Protein AF-A0A7S3AL34-F1 (afdb_monomer_lite)

Radius of gyration: 33.08 Å; chains: 1; bounding box: 69×90×83 Å

Structure (mmCIF, N/CA/C/O backbone):
data_AF-A0A7S3AL34-F1
#
_entry.id   AF-A0A7S3AL34-F1
#
loop_
_atom_site.group_PDB
_atom_site.id
_atom_site.type_symbol
_atom_site.label_atom_id
_atom_site.label_alt_id
_atom_site.label_comp_id
_atom_site.label_asym_id
_atom_site.label_entity_id
_atom_site.label_seq_id
_atom_site.pdbx_PDB_ins_code
_atom_site.Cartn_x
_atom_site.Cartn_y
_atom_site.Cartn_z
_atom_site.occupancy
_atom_site.B_iso_or_equiv
_atom_site.auth_seq_id
_atom_site.auth_comp_id
_atom_site.auth_asym_id
_atom_site.auth_atom_id
_atom_site.pdbx_PDB_model_num
ATOM 1 N N . PRO A 1 1 ? -39.882 -1.748 19.208 1.00 44.66 1 PRO A N 1
ATOM 2 C CA . PRO A 1 1 ? -39.432 -0.482 18.582 1.00 44.66 1 PRO A CA 1
ATOM 3 C C . PRO A 1 1 ? -38.207 0.096 19.316 1.00 44.66 1 PRO A C 1
ATOM 5 O O . PRO A 1 1 ? -38.328 1.011 20.118 1.00 44.66 1 PRO A O 1
ATOM 8 N N . ALA A 1 2 ? -37.035 -0.496 19.074 1.00 47.09 2 ALA A N 1
ATOM 9 C CA . ALA A 1 2 ? -35.743 -0.061 19.624 1.00 47.09 2 ALA A CA 1
ATOM 10 C C . ALA A 1 2 ? -34.668 -0.114 18.524 1.00 47.09 2 ALA A C 1
ATOM 12 O O . ALA A 1 2 ? -33.551 -0.580 18.717 1.00 47.09 2 ALA A O 1
ATOM 13 N N . SER A 1 3 ? -35.057 0.302 17.323 1.00 52.38 3 SER A N 1
ATOM 14 C CA . SER A 1 3 ? -34.202 0.311 16.145 1.00 52.38 3 SER A CA 1
ATOM 15 C C . SER A 1 3 ? -33.871 1.766 15.820 1.00 52.38 3 SER A C 1
ATOM 17 O O . SER A 1 3 ? -34.790 2.576 15.741 1.00 52.38 3 SER A O 1
ATOM 19 N N . LEU A 1 4 ? -32.583 2.050 15.576 1.00 44.81 4 LEU A N 1
ATOM 20 C CA . LEU A 1 4 ? -32.051 3.219 14.841 1.00 44.81 4 LEU A CA 1
ATOM 21 C C . LEU A 1 4 ? -31.447 4.414 15.613 1.00 44.81 4 LEU A C 1
ATOM 23 O O . LEU A 1 4 ? -31.398 5.512 15.070 1.00 44.81 4 LEU A O 1
ATOM 27 N N . THR A 1 5 ? -30.839 4.221 16.787 1.00 51.47 5 THR A N 1
ATOM 28 C CA . THR A 1 5 ? -29.877 5.211 17.350 1.00 51.47 5 THR A CA 1
ATOM 29 C C . THR A 1 5 ? -28.415 4.749 17.337 1.00 51.47 5 THR A C 1
ATOM 31 O O . THR A 1 5 ? -27.548 5.421 17.884 1.00 51.47 5 THR A O 1
ATOM 34 N N . LEU A 1 6 ? -28.099 3.639 16.658 1.00 52.06 6 LEU A N 1
ATOM 35 C CA . LEU A 1 6 ? -26.724 3.124 16.552 1.00 52.06 6 LEU A CA 1
ATOM 36 C C . LEU A 1 6 ? -25.874 3.849 15.481 1.00 52.06 6 LEU A C 1
ATOM 38 O O . LEU A 1 6 ? -24.655 3.714 15.456 1.00 52.06 6 LEU A O 1
ATOM 42 N N . GLY A 1 7 ? -26.498 4.630 14.590 1.00 53.09 7 GLY A N 1
ATOM 43 C CA . GLY A 1 7 ? -25.839 5.170 13.392 1.00 53.09 7 GLY A CA 1
ATOM 44 C C . GLY A 1 7 ? -24.931 6.388 13.607 1.00 53.09 7 GLY A C 1
ATOM 45 O O . GLY A 1 7 ? -23.981 6.572 12.852 1.00 53.09 7 GLY A O 1
ATOM 46 N N . SER A 1 8 ? -25.176 7.223 14.622 1.00 56.53 8 SER A N 1
ATOM 47 C CA . SER A 1 8 ? -24.416 8.472 14.816 1.00 56.53 8 SER A CA 1
ATOM 48 C C . SER A 1 8 ? -23.127 8.296 15.626 1.00 56.53 8 SER A C 1
ATOM 50 O O . SER A 1 8 ? -22.187 9.069 15.442 1.00 56.53 8 SER A O 1
ATOM 52 N N . HIS A 1 9 ? -23.046 7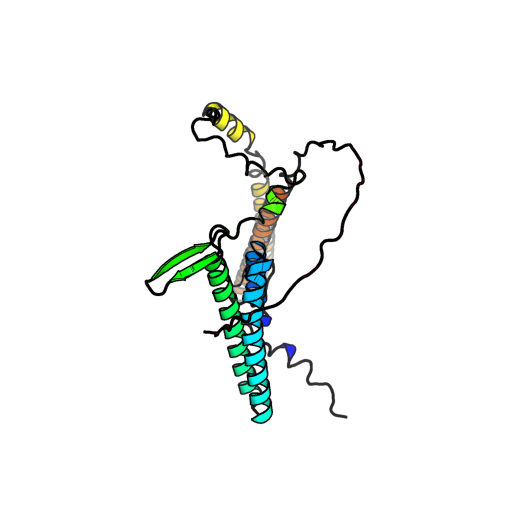.275 16.484 1.00 54.66 9 HIS A N 1
ATOM 53 C CA . HIS A 1 9 ? -21.857 7.011 17.301 1.00 54.66 9 HIS A CA 1
ATOM 54 C C . HIS A 1 9 ? -20.767 6.257 16.523 1.00 54.66 9 HIS A C 1
ATOM 56 O O . HIS A 1 9 ? -19.601 6.638 16.589 1.00 54.66 9 HIS A O 1
ATOM 62 N N . LEU A 1 10 ? -21.147 5.303 15.664 1.00 54.53 10 LEU A N 1
ATOM 63 C CA . LEU A 1 10 ? -20.199 4.519 14.858 1.00 54.53 10 LEU A CA 1
ATOM 64 C C . LEU A 1 10 ? -19.382 5.362 13.862 1.00 54.53 10 LEU A C 1
ATOM 66 O O . LEU A 1 10 ? -18.285 4.971 13.472 1.00 54.53 10 LEU A O 1
ATOM 70 N N . SER A 1 11 ? -19.869 6.544 13.466 1.00 57.59 11 SER A N 1
ATOM 71 C CA . SER A 1 11 ? -19.126 7.430 12.560 1.00 57.59 11 SER A CA 1
ATOM 72 C C . SER A 1 11 ? -17.834 7.986 13.175 1.00 57.59 11 SER A C 1
ATOM 74 O O . SER A 1 11 ? -16.933 8.351 12.410 1.00 57.59 11 SER A O 1
ATOM 76 N N . ARG A 1 12 ? -17.749 8.104 14.510 1.00 63.06 12 ARG A N 1
ATOM 77 C CA . ARG A 1 12 ? -16.562 8.626 15.212 1.00 63.06 12 ARG A CA 1
ATOM 78 C C . ARG A 1 12 ? -15.556 7.537 15.587 1.00 63.06 12 ARG A C 1
ATOM 80 O O . ARG A 1 12 ? -14.390 7.859 15.769 1.00 63.06 12 ARG A O 1
ATOM 87 N N . ASP A 1 13 ? -15.975 6.275 15.597 1.00 79.00 13 ASP A N 1
ATOM 88 C CA . ASP A 1 13 ? -15.164 5.139 16.053 1.00 79.00 13 ASP A CA 1
ATOM 89 C C . ASP A 1 13 ? -14.546 4.334 14.899 1.00 79.00 13 ASP A C 1
ATOM 91 O O . ASP A 1 13 ? -14.364 3.122 14.990 1.00 79.00 13 ASP A O 1
ATOM 95 N N . ARG A 1 14 ? -14.218 4.998 13.786 1.00 85.88 14 ARG A N 1
ATOM 96 C CA . ARG A 1 14 ? -13.485 4.361 12.682 1.00 85.88 14 ARG A CA 1
ATOM 97 C C . ARG A 1 14 ? -11.976 4.407 12.938 1.00 85.88 14 ARG A C 1
ATOM 99 O O . ARG A 1 14 ? -11.504 5.375 13.541 1.00 85.88 14 ARG A O 1
ATOM 106 N N . PRO A 1 15 ? -11.209 3.427 12.432 1.00 91.75 15 PRO A N 1
ATOM 107 C CA . PRO A 1 15 ? -9.760 3.503 12.462 1.00 91.75 15 PRO A CA 1
ATOM 108 C C . PRO A 1 15 ? -9.223 4.781 11.827 1.00 91.75 15 PRO A C 1
ATOM 110 O O . PRO A 1 15 ? -9.669 5.187 10.750 1.00 91.75 15 PRO A O 1
ATOM 113 N N . ALA A 1 16 ? -8.250 5.411 12.493 1.00 90.62 16 ALA A N 1
ATOM 114 C CA . ALA A 1 16 ? -7.723 6.715 12.093 1.00 90.62 16 ALA A CA 1
ATOM 115 C C . ALA A 1 16 ? -7.226 6.710 10.637 1.00 90.62 16 ALA A C 1
ATOM 117 O O . ALA A 1 16 ? -7.552 7.617 9.872 1.00 90.62 16 ALA A O 1
ATOM 118 N N . SER A 1 17 ? -6.547 5.638 10.222 1.00 94.19 17 SER A N 1
ATOM 119 C CA . SER A 1 17 ? -6.020 5.447 8.864 1.00 94.19 17 SER A CA 1
ATOM 120 C C . SER A 1 17 ? -7.081 5.537 7.757 1.00 94.19 17 SER A C 1
ATOM 122 O O . SER A 1 17 ? -6.768 5.957 6.643 1.00 94.19 17 SER A O 1
ATOM 124 N N . LEU A 1 18 ? -8.343 5.206 8.063 1.00 93.62 18 LEU A N 1
ATOM 125 C CA . LEU A 1 18 ? -9.487 5.287 7.144 1.00 93.62 18 LEU A CA 1
ATOM 126 C C . LEU A 1 18 ? -10.157 6.667 7.120 1.00 93.62 18 LEU A C 1
ATOM 128 O O . LEU A 1 18 ? -11.025 6.921 6.285 1.00 93.62 18 LEU A O 1
ATOM 132 N N . THR A 1 19 ? -9.806 7.542 8.061 1.00 92.69 19 THR A N 1
ATOM 133 C CA . THR A 1 19 ? -10.387 8.888 8.198 1.00 92.69 19 THR A CA 1
ATOM 134 C C . THR A 1 19 ? -9.458 9.996 7.705 1.00 92.69 19 THR A C 1
ATOM 136 O O . THR A 1 19 ? -9.927 11.091 7.397 1.00 92.69 19 THR A O 1
ATOM 139 N N . LEU A 1 20 ? -8.159 9.707 7.603 1.00 91.19 20 LEU A N 1
ATOM 140 C CA . LEU A 1 20 ? -7.135 10.598 7.058 1.00 91.19 20 LEU A CA 1
ATOM 141 C C . LEU A 1 20 ? -7.099 10.532 5.523 1.00 91.19 20 LEU A C 1
ATOM 143 O O . LEU A 1 20 ? -7.435 9.500 4.937 1.00 91.19 20 LEU A O 1
ATOM 147 N N . GLY A 1 21 ? -6.630 11.592 4.857 1.00 87.62 21 GLY A N 1
ATOM 148 C CA . GLY A 1 21 ? -6.553 11.624 3.389 1.00 87.62 21 GLY A CA 1
ATOM 149 C C . GLY A 1 21 ? -6.898 12.966 2.754 1.00 87.62 21 GLY A C 1
ATOM 150 O O . GLY A 1 21 ? -7.807 13.059 1.926 1.00 87.62 21 GLY A O 1
ATOM 151 N N . ARG A 1 22 ? -6.171 14.030 3.103 1.00 90.94 22 ARG A N 1
ATOM 152 C CA . ARG A 1 22 ? -6.330 15.322 2.416 1.00 90.94 22 ARG A CA 1
ATOM 153 C C . ARG A 1 22 ? -5.708 15.258 1.024 1.00 90.94 22 ARG A C 1
ATOM 155 O O . ARG A 1 22 ? -4.555 14.885 0.876 1.00 90.94 22 ARG A O 1
ATOM 162 N N . GLN A 1 23 ? -6.428 15.708 -0.003 1.00 91.19 23 GLN A N 1
ATOM 163 C CA . GLN A 1 23 ? -5.922 15.704 -1.387 1.00 91.19 23 GLN A CA 1
ATOM 164 C C . GLN A 1 23 ? -4.706 16.623 -1.606 1.00 91.19 23 GLN A C 1
ATOM 166 O O . GLN A 1 23 ? -3.968 16.453 -2.572 1.00 91.19 23 GLN A O 1
ATOM 171 N N . SER A 1 24 ? -4.495 17.599 -0.723 1.00 94.25 24 SER A N 1
ATOM 172 C CA . SER A 1 24 ? -3.438 18.605 -0.842 1.00 94.25 24 SER A CA 1
ATOM 173 C C . SER A 1 24 ? -2.073 18.166 -0.305 1.00 94.25 24 SER A C 1
ATOM 175 O O . SER A 1 24 ? -1.098 18.882 -0.520 1.00 94.25 24 SER A O 1
ATOM 177 N N . ALA A 1 25 ? -1.993 17.057 0.434 1.00 94.88 25 ALA A N 1
ATOM 178 C CA . ALA A 1 25 ? -0.759 16.597 1.064 1.00 94.88 25 ALA A CA 1
ATOM 179 C C . ALA A 1 25 ? -0.759 15.074 1.202 1.00 94.88 25 ALA A C 1
ATOM 181 O O . ALA A 1 25 ? -1.779 14.491 1.552 1.00 94.88 25 ALA A O 1
ATOM 182 N N . ILE A 1 26 ? 0.389 14.443 0.955 1.00 95.62 26 ILE A N 1
ATOM 183 C CA . ILE A 1 26 ? 0.556 13.007 1.188 1.00 95.62 26 ILE A CA 1
ATOM 184 C C . ILE A 1 26 ? 0.731 12.789 2.691 1.00 95.62 26 ILE A C 1
ATOM 186 O O . ILE A 1 26 ? 1.733 13.201 3.269 1.00 95.62 26 ILE A O 1
ATOM 190 N N . GLU A 1 27 ? -0.244 12.127 3.302 1.00 96.62 27 GLU A N 1
ATOM 191 C CA . GLU A 1 27 ? -0.231 11.719 4.710 1.00 96.62 27 GLU A CA 1
ATOM 192 C C . GLU A 1 27 ? 0.137 10.230 4.762 1.00 96.62 27 GLU A C 1
ATOM 194 O O . GLU A 1 27 ? -0.587 9.399 4.209 1.00 96.62 27 GLU A O 1
ATOM 199 N N . ARG A 1 28 ? 1.275 9.873 5.375 1.00 96.94 28 ARG A N 1
ATOM 200 C CA . ARG A 1 28 ? 1.766 8.477 5.396 1.00 96.94 28 ARG A CA 1
ATOM 201 C C . ARG A 1 28 ? 0.888 7.571 6.259 1.00 96.94 28 ARG A C 1
ATOM 203 O O . ARG A 1 28 ? 0.828 6.368 6.033 1.00 96.94 28 ARG A O 1
ATOM 210 N N . GLU A 1 29 ? 0.156 8.165 7.188 1.00 97.25 29 GLU A N 1
ATOM 211 C CA . GLU A 1 29 ? -0.795 7.526 8.089 1.00 97.25 29 GLU A CA 1
ATOM 212 C C . GLU A 1 29 ? -2.161 7.279 7.422 1.00 97.25 29 GLU A C 1
ATOM 214 O O . GLU A 1 29 ? -3.035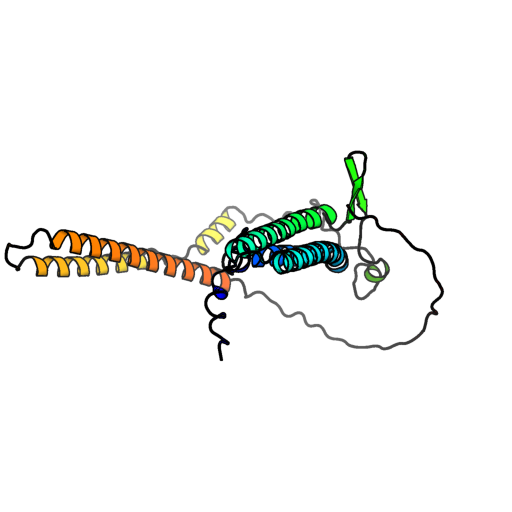 6.645 8.010 1.00 97.25 29 GLU A O 1
ATOM 219 N N . SER A 1 30 ? -2.372 7.777 6.198 1.00 97.25 30 SER A N 1
ATOM 220 C CA . SER A 1 30 ? -3.629 7.637 5.463 1.00 97.25 30 SER A CA 1
ATOM 221 C C . SER A 1 30 ? -3.618 6.403 4.566 1.00 97.25 30 SER A C 1
ATOM 223 O O . SER A 1 30 ? -2.813 6.293 3.636 1.00 97.25 30 SER A O 1
ATOM 225 N N . LEU A 1 31 ? -4.590 5.509 4.772 1.00 97.56 31 LEU A N 1
ATOM 226 C CA . LEU A 1 31 ? -4.792 4.359 3.891 1.00 97.56 31 LEU A CA 1
ATOM 227 C C . LEU A 1 31 ? -5.173 4.795 2.477 1.00 97.56 31 LEU A C 1
ATOM 229 O O . LEU A 1 31 ? -4.716 4.193 1.508 1.00 97.56 31 LEU A O 1
ATOM 233 N N . TYR A 1 32 ? -5.937 5.883 2.349 1.00 97.12 32 TYR A N 1
ATOM 234 C CA . TYR A 1 32 ? -6.249 6.473 1.050 1.00 97.12 32 TYR A CA 1
ATOM 235 C C . TYR A 1 32 ? -4.971 6.771 0.252 1.00 97.12 32 TYR A C 1
ATOM 237 O O . TYR A 1 32 ? -4.866 6.381 -0.912 1.00 97.12 32 TYR A O 1
ATOM 245 N N . TRP A 1 33 ? -3.970 7.403 0.872 1.00 98.00 33 TRP A N 1
ATOM 246 C CA . TRP A 1 33 ? -2.712 7.702 0.188 1.00 98.00 33 TRP A CA 1
ATOM 247 C C . TRP A 1 33 ? -1.837 6.472 -0.039 1.00 98.00 33 TRP A C 1
ATOM 249 O O . TRP A 1 33 ? -1.257 6.373 -1.118 1.00 98.00 33 TRP A O 1
ATOM 259 N N . GLY A 1 34 ? -1.786 5.525 0.902 1.00 98.00 34 GLY A N 1
ATOM 260 C CA . GLY A 1 34 ? -1.069 4.258 0.713 1.00 98.00 34 GLY A CA 1
ATOM 261 C C . GLY A 1 34 ? -1.565 3.489 -0.518 1.00 98.00 34 GLY A C 1
ATOM 262 O O . GLY A 1 34 ? -0.778 3.142 -1.399 1.00 98.00 34 GLY A O 1
ATOM 263 N N . VAL A 1 35 ? -2.886 3.327 -0.649 1.00 98.12 35 VAL A N 1
ATOM 264 C CA . VAL A 1 35 ? -3.516 2.667 -1.807 1.00 98.12 35 VAL A CA 1
ATOM 265 C C . VAL A 1 35 ? -3.236 3.431 -3.103 1.00 98.12 35 VAL A C 1
ATOM 267 O O . VAL A 1 35 ? -2.866 2.834 -4.114 1.00 98.12 35 VAL A O 1
ATOM 270 N N . ARG A 1 36 ? -3.378 4.763 -3.095 1.00 97.75 36 ARG A N 1
ATOM 271 C CA . ARG A 1 36 ? -3.115 5.607 -4.276 1.00 97.75 36 ARG A CA 1
ATOM 272 C C . ARG A 1 36 ? -1.655 5.557 -4.710 1.00 97.75 36 ARG A C 1
ATOM 274 O O . ARG A 1 36 ? -1.375 5.601 -5.906 1.00 97.75 36 ARG A O 1
ATOM 281 N N . TYR A 1 37 ? -0.733 5.461 -3.759 1.00 98.19 37 TYR A N 1
ATOM 282 C CA . TYR A 1 37 ? 0.686 5.339 -4.051 1.00 98.19 37 TYR A CA 1
ATOM 283 C C . TYR A 1 37 ? 0.987 4.009 -4.748 1.00 98.19 37 TYR A C 1
ATOM 285 O O . TYR A 1 37 ? 1.565 4.020 -5.833 1.00 98.19 37 TYR A O 1
ATOM 293 N N . VAL A 1 38 ? 0.487 2.889 -4.212 1.00 98.50 38 VAL A N 1
ATOM 294 C CA . VAL A 1 38 ? 0.587 1.574 -4.871 1.00 98.50 38 VAL A CA 1
ATOM 295 C C . VAL A 1 38 ? -0.068 1.589 -6.252 1.00 98.50 38 VAL A C 1
ATOM 297 O O . VAL A 1 38 ? 0.528 1.099 -7.204 1.00 98.50 38 VAL A O 1
ATOM 300 N N . GLN A 1 39 ? -1.246 2.203 -6.405 1.00 98.12 39 GLN A N 1
ATOM 301 C CA . GLN A 1 39 ? -1.911 2.330 -7.707 1.00 98.12 39 GLN A CA 1
ATOM 302 C C . GLN A 1 39 ? -1.025 3.039 -8.743 1.00 98.12 39 GLN A C 1
ATOM 304 O O . GLN A 1 39 ? -1.000 2.624 -9.902 1.00 98.12 39 GLN A O 1
ATOM 309 N N . ASN A 1 40 ? -0.332 4.108 -8.343 1.00 97.62 40 ASN A N 1
ATOM 310 C CA . ASN A 1 40 ? 0.559 4.857 -9.227 1.00 97.62 40 ASN A CA 1
ATOM 311 C C . ASN A 1 40 ? 1.802 4.042 -9.600 1.00 97.62 40 ASN A C 1
ATOM 313 O O . ASN A 1 40 ? 2.162 4.012 -10.772 1.00 97.62 40 ASN A O 1
ATOM 317 N N . VAL A 1 41 ? 2.411 3.339 -8.638 1.00 97.38 41 VAL A N 1
ATOM 318 C CA . VAL A 1 41 ? 3.520 2.403 -8.903 1.00 97.38 41 VAL A CA 1
ATOM 319 C C . VAL A 1 41 ? 3.071 1.310 -9.875 1.00 97.38 41 VAL A C 1
ATOM 321 O O . VAL A 1 41 ? 3.740 1.043 -10.870 1.00 97.38 41 VAL A O 1
ATOM 324 N N . ALA A 1 42 ? 1.876 0.756 -9.657 1.00 97.12 42 ALA A N 1
ATOM 325 C CA . ALA A 1 42 ? 1.298 -0.288 -10.491 1.00 97.12 42 ALA A CA 1
ATOM 326 C C . ALA A 1 42 ? 1.093 0.131 -11.954 1.00 97.12 42 ALA A C 1
ATOM 328 O O . ALA A 1 42 ? 1.011 -0.737 -12.815 1.00 97.12 42 ALA A O 1
ATOM 329 N N . GLN A 1 43 ? 1.025 1.430 -12.275 1.00 95.25 43 GLN A N 1
ATOM 330 C CA . GLN A 1 43 ? 0.899 1.874 -13.670 1.00 95.25 43 GLN A CA 1
ATOM 331 C C . GLN A 1 43 ? 2.122 1.515 -14.524 1.00 95.25 43 GLN A C 1
ATOM 333 O O . GLN A 1 43 ? 1.986 1.414 -15.739 1.00 95.25 43 GLN A O 1
ATOM 338 N N . ILE A 1 44 ? 3.291 1.291 -13.912 1.00 92.06 44 ILE A N 1
ATOM 339 C CA . ILE A 1 44 ? 4.533 0.975 -14.633 1.00 92.06 44 ILE A CA 1
ATOM 340 C C . ILE A 1 44 ? 4.408 -0.374 -15.357 1.00 92.06 44 ILE A C 1
ATOM 342 O O . ILE A 1 44 ? 4.722 -0.482 -16.541 1.00 92.06 44 ILE A O 1
ATOM 346 N N . ARG A 1 45 ? 3.905 -1.402 -14.663 1.00 92.50 45 ARG A N 1
ATOM 347 C CA . ARG A 1 45 ? 3.720 -2.766 -15.190 1.00 92.50 45 ARG A CA 1
ATOM 348 C C . ARG A 1 45 ? 2.411 -3.370 -14.674 1.00 92.50 45 ARG A C 1
ATOM 350 O O . ARG A 1 45 ? 2.405 -4.412 -14.024 1.00 92.50 45 ARG A O 1
ATOM 357 N N . TYR A 1 46 ? 1.278 -2.727 -14.970 1.00 94.19 46 TYR A N 1
ATOM 358 C CA . TYR A 1 46 ? -0.021 -3.083 -14.372 1.00 94.19 46 TYR A CA 1
ATOM 359 C C . TYR A 1 46 ? -0.379 -4.566 -14.499 1.00 94.19 46 TYR A C 1
ATOM 361 O O . TYR A 1 46 ? -0.811 -5.172 -13.523 1.00 94.19 46 TYR A O 1
ATOM 369 N N . ARG A 1 47 ? -0.167 -5.163 -15.680 1.00 93.56 47 ARG A N 1
ATOM 370 C CA . ARG A 1 47 ? -0.476 -6.579 -15.950 1.00 93.56 47 ARG A CA 1
ATOM 371 C C . ARG A 1 47 ? 0.191 -7.530 -14.955 1.00 93.56 47 ARG A C 1
ATOM 373 O O . ARG A 1 47 ? -0.427 -8.517 -14.553 1.00 93.56 47 ARG A O 1
ATOM 380 N N . ASP A 1 48 ? 1.433 -7.235 -14.597 1.00 94.69 48 ASP A N 1
ATOM 381 C CA . ASP A 1 48 ? 2.272 -8.118 -13.797 1.00 94.69 48 ASP A CA 1
ATOM 382 C C . ASP A 1 48 ? 2.120 -7.757 -12.308 1.00 94.69 48 ASP A C 1
ATOM 384 O O . ASP A 1 48 ? 1.790 -8.617 -11.492 1.00 94.69 48 ASP A O 1
ATOM 388 N N . MET A 1 49 ? 2.184 -6.463 -11.971 1.00 97.00 49 MET A N 1
ATOM 389 C CA . MET A 1 49 ? 2.058 -5.959 -10.597 1.00 97.00 49 MET A CA 1
ATOM 390 C C . MET A 1 49 ? 0.673 -6.196 -9.973 1.00 97.00 49 MET A C 1
ATOM 392 O O . MET A 1 49 ? 0.571 -6.400 -8.765 1.00 97.00 49 MET A O 1
ATOM 396 N N . ILE A 1 50 ? -0.413 -6.207 -10.761 1.00 97.81 50 ILE A N 1
ATOM 397 C CA . ILE A 1 50 ? -1.766 -6.426 -10.215 1.00 97.81 50 ILE A CA 1
ATOM 398 C C . ILE A 1 50 ? -1.935 -7.814 -9.588 1.00 97.81 50 ILE A C 1
ATOM 400 O O . ILE A 1 50 ? -2.790 -7.991 -8.722 1.00 97.81 50 ILE A O 1
ATOM 404 N N . ARG A 1 51 ? -1.133 -8.802 -10.008 1.00 97.50 51 ARG A N 1
ATOM 405 C CA . ARG A 1 51 ? -1.165 -10.156 -9.440 1.00 97.50 51 ARG A CA 1
ATOM 406 C C . ARG A 1 51 ? -0.652 -10.141 -8.004 1.00 97.50 51 ARG A C 1
ATOM 408 O O . ARG A 1 51 ? -1.356 -10.607 -7.116 1.00 97.50 51 ARG A O 1
ATOM 415 N N . ASP A 1 52 ? 0.501 -9.514 -7.778 1.00 97.81 52 ASP A N 1
ATOM 416 C CA . ASP A 1 52 ? 1.098 -9.361 -6.447 1.00 97.81 52 ASP A CA 1
ATOM 417 C C . ASP A 1 52 ? 0.180 -8.560 -5.511 1.00 97.81 52 ASP A C 1
ATOM 419 O O . ASP A 1 52 ? -0.044 -8.954 -4.365 1.00 97.81 52 ASP A O 1
ATOM 423 N N . ILE A 1 53 ? -0.416 -7.475 -6.025 1.00 98.31 53 ILE A N 1
ATOM 424 C CA . ILE A 1 53 ? -1.372 -6.652 -5.271 1.00 98.31 53 ILE A CA 1
ATOM 425 C C . ILE A 1 53 ? -2.573 -7.495 -4.832 1.00 98.31 53 ILE A C 1
ATOM 427 O O . ILE A 1 53 ? -2.921 -7.478 -3.657 1.00 98.31 53 ILE A O 1
ATOM 431 N N . ARG A 1 54 ? -3.185 -8.264 -5.745 1.00 98.38 54 ARG A N 1
ATOM 432 C CA . ARG A 1 54 ? -4.338 -9.122 -5.422 1.00 98.38 54 ARG A CA 1
ATOM 433 C C . ARG A 1 54 ? -4.002 -10.167 -4.368 1.00 98.38 54 ARG A C 1
ATOM 435 O O . ARG A 1 54 ? -4.777 -10.325 -3.434 1.00 98.38 54 ARG A O 1
ATOM 442 N N . THR A 1 55 ? -2.864 -10.846 -4.498 1.00 98.06 55 THR A N 1
ATOM 443 C CA . THR A 1 55 ? -2.430 -11.867 -3.534 1.00 98.06 55 THR A CA 1
ATOM 444 C C . THR A 1 55 ? -2.313 -11.288 -2.126 1.00 98.06 55 THR A C 1
ATOM 446 O O . THR A 1 55 ? -2.841 -11.850 -1.169 1.00 98.06 55 THR A O 1
ATOM 449 N N . ALA A 1 56 ? -1.667 -10.134 -1.988 1.00 97.81 56 ALA A N 1
ATOM 450 C CA . ALA A 1 56 ? -1.508 -9.492 -0.690 1.00 97.81 56 ALA A CA 1
ATOM 451 C C . ALA A 1 56 ? -2.817 -8.888 -0.154 1.00 97.81 56 ALA A C 1
ATOM 453 O O . ALA A 1 56 ? -3.093 -9.024 1.037 1.00 97.81 56 ALA A O 1
ATOM 454 N N . SER A 1 57 ? -3.646 -8.277 -1.012 1.00 97.75 57 SER A N 1
ATOM 455 C CA . SER A 1 57 ? -4.983 -7.809 -0.626 1.00 97.75 57 SER A CA 1
ATOM 456 C C . SER A 1 57 ? -5.849 -8.953 -0.103 1.00 97.75 57 SER A C 1
ATOM 458 O O . SER A 1 57 ? -6.449 -8.803 0.957 1.00 97.75 57 SER A O 1
ATOM 460 N N . GLN A 1 58 ? -5.836 -10.110 -0.773 1.00 98.38 58 GLN A N 1
ATOM 461 C CA . GLN A 1 58 ? -6.553 -11.302 -0.322 1.00 98.38 58 GLN A CA 1
ATOM 462 C C . GLN A 1 58 ? -6.096 -11.731 1.076 1.00 98.38 58 GLN A C 1
ATOM 464 O O . GLN A 1 58 ? -6.926 -11.945 1.952 1.00 98.38 58 GLN A O 1
ATOM 469 N N . GLY A 1 59 ? -4.782 -11.770 1.327 1.00 98.00 59 GLY A N 1
ATOM 470 C CA . GLY A 1 59 ? -4.254 -12.118 2.650 1.00 98.00 59 GLY A CA 1
ATOM 471 C C . GLY A 1 59 ? -4.735 -11.180 3.765 1.00 98.00 59 GLY A C 1
ATOM 472 O O . GLY A 1 59 ? -5.013 -11.622 4.881 1.00 98.00 59 GLY A O 1
ATOM 473 N N . TRP A 1 60 ? -4.880 -9.884 3.477 1.00 98.25 60 TRP A N 1
ATOM 474 C CA . TRP A 1 60 ? -5.445 -8.927 4.432 1.00 98.25 60 TRP A CA 1
ATOM 475 C C . TRP A 1 60 ? -6.950 -9.106 4.633 1.00 98.25 60 TRP A C 1
ATOM 477 O O . TRP A 1 60 ? -7.415 -9.037 5.770 1.00 98.25 60 TRP A O 1
ATOM 487 N N . GLU A 1 61 ? -7.702 -9.352 3.561 1.00 98.31 61 GLU A N 1
ATOM 488 C CA . GLU A 1 61 ? -9.147 -9.603 3.612 1.00 98.31 61 GLU A CA 1
ATOM 489 C C . GLU A 1 61 ? -9.478 -10.879 4.397 1.00 98.31 61 GLU A C 1
ATOM 491 O O . GLU A 1 61 ? -10.383 -10.876 5.239 1.00 98.31 61 GLU A O 1
ATOM 496 N N . ASP A 1 62 ? -8.699 -11.942 4.200 1.00 98.50 62 ASP A N 1
ATOM 497 C CA . ASP A 1 62 ? -8.825 -13.197 4.940 1.00 98.50 62 ASP A CA 1
ATOM 498 C C . ASP A 1 62 ? -8.535 -12.977 6.430 1.00 98.50 62 ASP A C 1
ATOM 500 O O . ASP A 1 62 ? -9.326 -13.367 7.295 1.00 98.50 62 ASP A O 1
ATOM 504 N N . ALA A 1 63 ? -7.441 -12.275 6.748 1.00 98.19 63 ALA A N 1
ATOM 505 C CA . ALA A 1 63 ? -7.091 -11.933 8.125 1.00 98.19 63 ALA A CA 1
ATOM 506 C C . ALA A 1 63 ? -8.171 -11.070 8.803 1.00 98.19 63 ALA A C 1
ATOM 508 O O . ALA A 1 63 ? -8.511 -11.301 9.968 1.00 98.19 63 ALA A O 1
ATOM 509 N N . GLY A 1 64 ? -8.742 -10.105 8.078 1.00 97.88 64 GLY A N 1
ATOM 510 C CA . GLY A 1 64 ? -9.852 -9.281 8.550 1.00 97.88 64 GLY A CA 1
ATOM 511 C C . GLY A 1 64 ? -11.117 -10.103 8.803 1.00 97.88 64 GLY A C 1
ATOM 512 O O . GLY A 1 64 ? -11.766 -9.941 9.837 1.00 97.88 64 GLY A O 1
ATOM 513 N N . SER A 1 65 ? -11.432 -11.044 7.912 1.00 98.31 65 SER A N 1
ATOM 514 C CA . SER A 1 65 ? -12.587 -11.941 8.044 1.00 98.31 65 SER A CA 1
ATOM 515 C C . SER A 1 65 ? -12.473 -12.837 9.281 1.00 98.31 65 SER A C 1
ATOM 517 O O . SER A 1 65 ? -13.412 -12.925 10.076 1.00 98.31 65 SER A O 1
ATOM 519 N N . VAL A 1 66 ? -11.297 -13.437 9.503 1.00 98.44 66 VAL A N 1
ATOM 520 C CA . VAL A 1 66 ? -11.002 -14.235 10.706 1.00 98.44 66 VAL A CA 1
ATOM 521 C C . VAL A 1 66 ? -11.105 -13.382 11.972 1.00 98.44 66 VAL A C 1
ATOM 523 O O . VAL A 1 66 ? -11.695 -13.813 12.967 1.00 98.44 66 VAL A O 1
ATOM 526 N N . LEU A 1 67 ? -10.566 -12.159 11.945 1.00 98.00 67 LEU A N 1
ATOM 527 C CA . LEU A 1 67 ? -10.644 -11.222 13.063 1.00 98.00 67 LEU A CA 1
ATOM 528 C C . LEU A 1 67 ? -12.098 -10.900 13.436 1.00 98.00 67 LEU A C 1
ATOM 530 O O . LEU A 1 67 ? -12.459 -10.986 14.611 1.00 98.00 67 LEU A O 1
ATOM 534 N N . VAL A 1 68 ? -12.933 -10.551 12.455 1.00 97.06 68 VAL A N 1
ATOM 535 C CA . VAL A 1 68 ? -14.344 -10.207 12.684 1.00 97.06 68 VAL A CA 1
ATOM 536 C C . VAL A 1 68 ? -15.110 -11.395 13.263 1.00 97.06 68 VAL A C 1
ATOM 538 O O . VAL A 1 68 ? -15.804 -11.229 14.267 1.00 97.06 68 VAL A O 1
ATOM 541 N N . ALA A 1 69 ? -14.942 -12.594 12.699 1.00 97.56 69 ALA A N 1
ATOM 542 C CA . ALA A 1 69 ? -15.588 -13.804 13.210 1.00 97.56 69 ALA A CA 1
ATOM 543 C C . ALA A 1 69 ? -15.201 -14.083 14.673 1.00 97.56 69 ALA A C 1
ATOM 545 O O . ALA A 1 69 ? -16.062 -14.360 15.512 1.00 97.56 69 ALA A O 1
ATOM 546 N N . ARG A 1 70 ? -13.913 -13.930 15.010 1.00 98.06 70 ARG A N 1
ATOM 547 C CA . ARG A 1 70 ? -13.418 -14.077 16.383 1.00 98.06 70 ARG A CA 1
ATOM 548 C C . ARG A 1 70 ? -14.083 -13.081 17.333 1.00 98.06 70 ARG A C 1
ATOM 550 O O . ARG A 1 70 ? -14.631 -13.506 18.347 1.00 98.06 70 ARG A O 1
ATOM 557 N N . LEU A 1 71 ? -14.070 -11.790 16.999 1.00 96.12 71 LEU A N 1
ATOM 558 C CA . LEU A 1 71 ? -14.652 -10.727 17.831 1.00 96.12 71 LEU A CA 1
ATOM 559 C C . LEU A 1 71 ? -16.158 -10.920 18.064 1.00 96.12 71 LEU A C 1
ATOM 561 O O . LEU A 1 71 ? -16.648 -10.688 19.169 1.00 96.12 71 LEU A O 1
ATOM 565 N N . GLN A 1 72 ? -16.884 -11.375 17.038 1.00 95.44 72 GLN A N 1
ATOM 566 C CA . GLN A 1 72 ? -18.305 -11.709 17.148 1.00 95.44 72 GLN A CA 1
ATOM 567 C C . GLN A 1 72 ? -18.532 -12.893 18.092 1.00 95.44 72 GLN A C 1
ATOM 569 O O . GLN A 1 72 ? -19.406 -12.832 18.954 1.00 95.44 72 GLN A O 1
ATOM 574 N N . SER A 1 73 ? -17.729 -13.953 17.965 1.00 97.00 73 SER A N 1
ATOM 575 C CA . SER A 1 73 ? -17.869 -15.158 18.791 1.00 97.00 73 SER A CA 1
ATOM 576 C C . SER A 1 73 ? -17.509 -14.946 20.265 1.00 97.00 73 SER A C 1
ATOM 578 O O . SER A 1 73 ? -18.082 -15.596 21.134 1.00 97.00 73 SER A O 1
ATOM 580 N N . SER A 1 74 ? -16.585 -14.028 20.564 1.00 96.69 74 SER A N 1
ATOM 581 C CA . SER A 1 74 ? -16.120 -13.779 21.930 1.00 96.69 74 SER A CA 1
ATOM 582 C C . SER A 1 74 ? -17.038 -12.857 22.734 1.00 96.69 74 SER A C 1
ATOM 584 O O . SER A 1 74 ? -16.809 -12.685 23.928 1.00 96.69 74 SER A O 1
ATOM 586 N N . GLY A 1 75 ? -18.025 -12.214 22.095 1.00 93.75 75 GLY A N 1
ATOM 587 C CA . GLY A 1 75 ? -18.835 -11.171 22.732 1.00 93.75 75 GLY A CA 1
ATOM 588 C C . GLY A 1 75 ? -17.985 -9.998 23.230 1.00 93.75 75 GLY A C 1
ATOM 589 O O . GLY A 1 75 ? -18.244 -9.473 24.311 1.00 93.75 75 GLY A O 1
ATOM 590 N N . ALA A 1 76 ? -16.933 -9.640 22.480 1.00 95.44 76 ALA A N 1
ATOM 591 C CA . ALA A 1 76 ? -15.993 -8.595 22.877 1.00 95.44 76 ALA A CA 1
ATOM 592 C C . ALA A 1 76 ? -16.706 -7.251 23.092 1.00 95.44 76 ALA A C 1
ATOM 594 O O . ALA A 1 76 ? -17.638 -6.901 22.362 1.00 95.44 76 ALA A O 1
ATOM 595 N N . ASP A 1 77 ? -16.245 -6.482 24.079 1.00 94.38 77 ASP A N 1
ATOM 596 C CA . ASP A 1 77 ? -16.758 -5.135 24.298 1.00 94.38 77 ASP A CA 1
ATOM 597 C C . ASP A 1 77 ? -16.337 -4.173 23.172 1.00 94.38 77 ASP A C 1
ATOM 599 O O . ASP A 1 77 ? -15.444 -4.443 22.362 1.00 94.38 77 ASP A O 1
ATOM 603 N N . VAL A 1 78 ? -17.005 -3.020 23.110 1.00 91.19 78 VAL A N 1
ATOM 604 C CA . VAL A 1 78 ? -16.802 -2.034 22.037 1.00 91.19 78 VAL A CA 1
ATOM 605 C C . VAL A 1 78 ? -15.352 -1.541 21.986 1.00 91.19 78 VAL A C 1
ATOM 607 O O . VAL A 1 78 ? -14.812 -1.350 20.898 1.00 91.19 78 VAL A O 1
ATOM 610 N N . ALA A 1 79 ? -14.707 -1.360 23.142 1.00 91.94 79 ALA A N 1
ATOM 611 C CA . ALA A 1 79 ? -13.329 -0.880 23.214 1.00 91.94 79 ALA A CA 1
ATOM 612 C C . ALA A 1 79 ? -12.342 -1.901 22.625 1.00 91.94 79 ALA A C 1
ATOM 614 O O . ALA A 1 79 ? -11.475 -1.532 21.832 1.00 91.94 79 ALA A O 1
ATOM 615 N N . THR A 1 80 ? -12.519 -3.182 22.950 1.00 94.31 80 THR A N 1
ATOM 616 C CA . THR A 1 80 ? -11.711 -4.290 22.430 1.00 94.31 80 THR A CA 1
ATOM 617 C C . THR A 1 80 ? -11.905 -4.451 20.926 1.00 94.31 80 THR A C 1
ATOM 619 O O . THR A 1 80 ? -10.927 -4.574 20.188 1.00 94.31 80 THR A O 1
ATOM 622 N N . VAL A 1 81 ? -13.156 -4.395 20.450 1.00 94.12 81 VAL A N 1
ATOM 623 C CA . VAL A 1 81 ? -13.467 -4.432 19.012 1.00 94.12 81 VAL A CA 1
ATOM 624 C C . VAL A 1 81 ? -12.767 -3.286 18.292 1.00 94.12 81 VAL A C 1
ATOM 626 O O . VAL A 1 81 ? -12.083 -3.516 17.297 1.00 94.12 81 VAL A O 1
ATOM 629 N N . LYS A 1 82 ? -12.891 -2.060 18.809 1.00 92.81 82 LYS A N 1
ATOM 630 C CA . LYS A 1 82 ? -12.260 -0.887 18.205 1.00 92.81 82 LYS A CA 1
ATOM 631 C C . LYS A 1 82 ? -10.743 -1.046 18.132 1.00 92.81 82 LYS A C 1
ATOM 633 O O . LYS A 1 82 ? -10.172 -0.853 17.064 1.00 92.81 82 LYS A O 1
ATOM 638 N N . HIS A 1 83 ? -10.101 -1.418 19.237 1.00 94.88 83 HIS A N 1
ATOM 639 C CA . HIS A 1 83 ? -8.650 -1.568 19.287 1.00 94.88 83 HIS A CA 1
ATOM 640 C C . HIS A 1 83 ? -8.145 -2.602 18.272 1.00 94.88 83 HIS A C 1
ATOM 642 O O . HIS A 1 83 ? -7.212 -2.324 17.522 1.00 94.88 83 HIS A O 1
ATOM 648 N N . ALA A 1 84 ? -8.814 -3.752 18.173 1.00 96.25 84 ALA A N 1
ATOM 649 C CA . ALA A 1 84 ? -8.426 -4.793 17.231 1.00 96.25 84 ALA A CA 1
ATOM 650 C C . ALA A 1 84 ? -8.625 -4.372 15.760 1.00 96.25 84 ALA A C 1
ATOM 652 O O . ALA A 1 84 ? -7.814 -4.713 14.898 1.00 96.25 84 ALA A O 1
ATOM 653 N N . LEU A 1 85 ? -9.682 -3.608 15.458 1.00 95.50 85 LEU A N 1
ATOM 654 C CA . LEU A 1 85 ? -9.890 -3.036 14.124 1.00 95.50 85 LEU A CA 1
ATOM 655 C C . LEU A 1 85 ? -8.858 -1.948 13.795 1.00 95.50 85 LEU A C 1
ATOM 657 O O . LEU A 1 85 ? -8.390 -1.880 12.657 1.00 95.50 85 LEU A O 1
ATOM 661 N N . ASP A 1 86 ? -8.481 -1.122 14.775 1.00 95.38 86 ASP A N 1
ATOM 662 C CA . ASP A 1 86 ? -7.426 -0.119 14.624 1.00 95.38 86 ASP A CA 1
ATOM 663 C C . ASP A 1 86 ? -6.086 -0.795 14.287 1.00 95.38 86 ASP A C 1
ATOM 665 O O . ASP A 1 86 ? -5.465 -0.431 13.285 1.00 95.38 86 ASP A O 1
ATOM 669 N N . GLU A 1 87 ? -5.678 -1.816 15.050 1.00 97.31 87 GLU A N 1
ATOM 670 C CA . GLU A 1 87 ? -4.454 -2.591 14.792 1.00 97.31 87 GLU A CA 1
ATOM 671 C C . GLU A 1 87 ? -4.464 -3.239 13.408 1.00 97.31 87 GLU A C 1
ATOM 673 O O . GLU A 1 87 ? -3.498 -3.111 12.653 1.00 97.31 87 GLU A O 1
ATOM 678 N N . HIS A 1 88 ? -5.569 -3.892 13.038 1.00 97.88 88 HIS A N 1
ATOM 679 C CA . HIS A 1 88 ? -5.686 -4.509 11.722 1.00 97.88 88 HIS A CA 1
ATOM 680 C C . HIS A 1 88 ? -5.562 -3.467 10.605 1.00 97.88 88 HIS A C 1
ATOM 682 O O . HIS A 1 88 ? -4.801 -3.663 9.659 1.00 97.88 88 HIS A O 1
ATOM 688 N N . SER A 1 89 ? -6.227 -2.316 10.735 1.00 97.62 89 SER A N 1
ATOM 689 C CA . SER A 1 89 ? -6.114 -1.235 9.750 1.00 97.62 89 SER A CA 1
ATOM 690 C C . SER A 1 89 ? -4.685 -0.689 9.630 1.00 97.62 89 SER A C 1
ATOM 692 O O . SER A 1 89 ? -4.241 -0.365 8.528 1.00 97.62 89 SER A O 1
ATOM 694 N N . ALA A 1 90 ? -3.951 -0.602 10.745 1.00 96.81 90 ALA A N 1
ATOM 695 C CA . ALA A 1 90 ? -2.568 -0.143 10.767 1.00 96.81 90 ALA A CA 1
ATOM 696 C C . ALA A 1 90 ? -1.644 -1.156 10.077 1.00 96.81 90 ALA A C 1
ATOM 698 O O . ALA A 1 90 ? -0.768 -0.763 9.306 1.00 96.81 90 ALA A O 1
ATOM 699 N N . ALA A 1 91 ? -1.884 -2.454 10.283 1.00 98.00 91 ALA A N 1
ATOM 700 C CA . ALA A 1 91 ? -1.173 -3.522 9.592 1.00 98.00 91 ALA A CA 1
ATOM 701 C C . ALA A 1 91 ? -1.427 -3.497 8.075 1.00 98.00 91 ALA A C 1
ATOM 703 O O . ALA A 1 91 ? -0.481 -3.619 7.297 1.00 98.00 91 ALA A O 1
ATOM 704 N N . VAL A 1 92 ? -2.674 -3.271 7.645 1.00 98.50 92 VAL A N 1
ATOM 705 C CA . VAL A 1 92 ? -3.023 -3.116 6.222 1.00 98.50 92 VAL A CA 1
ATOM 706 C C . VAL A 1 92 ? -2.320 -1.900 5.617 1.00 98.50 92 VAL A C 1
ATOM 708 O O . VAL A 1 92 ? -1.701 -2.007 4.559 1.00 98.50 92 VAL A O 1
ATOM 711 N N . LEU A 1 93 ? -2.344 -0.752 6.301 1.00 98.31 93 LEU A N 1
ATOM 712 C CA . LEU A 1 93 ? -1.636 0.453 5.865 1.00 98.31 93 LEU A CA 1
ATOM 713 C C . LEU A 1 93 ? -0.130 0.211 5.698 1.00 98.31 93 LEU A C 1
ATOM 715 O O . LEU A 1 93 ? 0.436 0.538 4.654 1.00 98.31 93 LEU A O 1
ATOM 719 N N . ALA A 1 94 ? 0.519 -0.369 6.710 1.00 98.19 94 ALA A N 1
ATOM 720 C CA . ALA A 1 94 ? 1.935 -0.720 6.642 1.00 98.19 94 ALA A CA 1
ATOM 721 C C . ALA A 1 94 ? 2.213 -1.707 5.496 1.00 98.19 94 ALA A C 1
ATOM 723 O O . ALA A 1 94 ? 3.216 -1.586 4.792 1.00 98.19 94 ALA A O 1
ATOM 724 N N . GLY A 1 95 ? 1.289 -2.643 5.270 1.00 98.38 95 GLY A N 1
ATOM 725 C CA . GLY A 1 95 ? 1.305 -3.581 4.157 1.00 98.38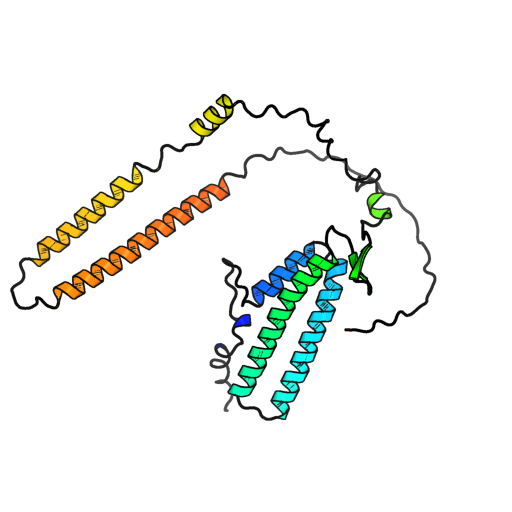 95 GLY A CA 1
ATOM 726 C C . GLY A 1 95 ? 1.326 -2.895 2.791 1.00 98.38 95 GLY A C 1
ATOM 727 O O . GLY A 1 95 ? 2.164 -3.250 1.966 1.00 98.38 95 GLY A O 1
ATOM 728 N N . TYR A 1 96 ? 0.480 -1.886 2.562 1.00 98.56 96 TYR A N 1
ATOM 729 C CA . TYR A 1 96 ? 0.481 -1.118 1.310 1.00 98.56 96 TYR A CA 1
ATOM 730 C C . TYR A 1 96 ? 1.800 -0.374 1.074 1.00 98.56 96 TYR A C 1
ATOM 732 O O . TYR A 1 96 ? 2.307 -0.374 -0.046 1.00 98.56 96 TYR A O 1
ATOM 740 N N . TRP A 1 97 ? 2.390 0.232 2.106 1.00 98.25 97 TRP A N 1
ATOM 741 C CA . TRP A 1 97 ? 3.681 0.912 1.950 1.00 98.25 97 TRP A CA 1
ATOM 742 C C . TRP A 1 97 ? 4.809 -0.062 1.623 1.00 98.25 97 TRP A C 1
ATOM 744 O O . TRP A 1 97 ? 5.520 0.142 0.643 1.00 98.25 97 TRP A O 1
ATOM 754 N N . ARG A 1 98 ? 4.905 -1.166 2.370 1.00 98.38 98 ARG A N 1
ATOM 755 C CA . ARG A 1 98 ? 5.884 -2.223 2.095 1.00 98.38 98 ARG A CA 1
ATOM 756 C C . ARG A 1 98 ? 5.705 -2.818 0.698 1.00 98.38 98 ARG A C 1
ATOM 758 O O . ARG A 1 98 ? 6.687 -3.101 0.024 1.00 98.38 98 ARG A O 1
ATOM 765 N N . MET A 1 99 ? 4.463 -2.991 0.253 1.00 98.19 99 MET A N 1
ATOM 766 C CA . MET A 1 99 ? 4.161 -3.465 -1.094 1.00 98.19 99 MET A CA 1
ATOM 767 C C . MET A 1 99 ? 4.650 -2.494 -2.162 1.00 98.19 99 MET A C 1
ATOM 769 O O . MET A 1 99 ? 5.197 -2.940 -3.162 1.00 98.19 99 MET A O 1
ATOM 773 N N . ALA A 1 100 ? 4.486 -1.184 -1.971 1.00 98.12 100 ALA A N 1
ATOM 774 C CA . ALA A 1 100 ? 5.016 -0.208 -2.917 1.00 98.12 100 ALA A CA 1
ATOM 775 C C . ALA A 1 100 ? 6.535 -0.365 -3.085 1.00 98.12 100 ALA A C 1
ATOM 777 O O . ALA A 1 100 ? 7.015 -0.432 -4.215 1.00 98.12 100 ALA A O 1
ATOM 778 N N . ASP A 1 101 ? 7.264 -0.500 -1.974 1.00 97.50 101 ASP A N 1
ATOM 779 C CA . ASP A 1 101 ? 8.714 -0.712 -1.987 1.00 97.50 101 ASP A CA 1
ATOM 780 C C . ASP A 1 101 ? 9.076 -2.027 -2.695 1.00 97.50 101 ASP A C 1
ATOM 782 O O . ASP A 1 101 ? 9.945 -2.054 -3.566 1.00 97.50 101 ASP A O 1
ATOM 786 N N . GLN A 1 102 ? 8.361 -3.114 -2.387 1.00 97.06 102 GLN A N 1
ATOM 787 C CA . GLN A 1 102 ? 8.556 -4.418 -3.025 1.00 97.06 102 GLN A CA 1
ATOM 788 C C . GLN A 1 102 ? 8.295 -4.378 -4.532 1.00 97.06 102 GLN A C 1
ATOM 790 O O . GLN A 1 102 ? 9.076 -4.943 -5.288 1.00 97.06 102 GLN A O 1
ATOM 795 N N . LEU A 1 103 ? 7.232 -3.706 -4.983 1.00 97.00 103 LEU A N 1
ATOM 796 C CA . LEU A 1 103 ? 6.914 -3.578 -6.407 1.00 97.00 103 LEU A CA 1
ATOM 797 C C . LEU A 1 103 ? 7.980 -2.764 -7.147 1.00 97.00 103 LEU A C 1
ATOM 799 O O . LEU A 1 103 ? 8.358 -3.133 -8.255 1.00 97.00 103 LEU A O 1
ATOM 803 N N . ILE A 1 104 ? 8.486 -1.685 -6.544 1.00 96.81 104 ILE A N 1
ATOM 804 C CA . ILE A 1 104 ? 9.565 -0.883 -7.136 1.00 96.81 104 ILE A CA 1
ATOM 805 C C . ILE A 1 104 ? 10.841 -1.718 -7.275 1.00 96.81 104 ILE A C 1
ATOM 807 O O . ILE A 1 104 ? 11.466 -1.686 -8.328 1.00 96.81 104 ILE A O 1
ATOM 811 N N . LEU A 1 105 ? 11.213 -2.479 -6.242 1.00 95.19 105 LEU A N 1
ATOM 812 C CA . LEU A 1 105 ? 12.413 -3.321 -6.269 1.00 95.19 105 LEU A CA 1
ATOM 813 C C . LEU A 1 105 ? 12.276 -4.493 -7.248 1.00 95.19 105 LEU A C 1
ATOM 815 O O . LEU A 1 105 ? 13.174 -4.737 -8.052 1.00 95.19 105 LEU A O 1
ATOM 819 N N . LYS A 1 106 ? 11.141 -5.198 -7.200 1.00 95.62 106 LYS A N 1
ATOM 820 C CA . LYS A 1 106 ? 10.857 -6.373 -8.034 1.00 95.62 106 LYS A CA 1
ATOM 821 C C . LYS A 1 106 ? 10.762 -6.028 -9.516 1.00 95.62 106 LYS A C 1
ATOM 823 O O . LYS A 1 106 ? 11.071 -6.874 -10.340 1.00 95.62 106 LYS A O 1
ATOM 828 N N . PHE A 1 107 ? 10.336 -4.816 -9.861 1.00 94.94 107 PHE A N 1
ATOM 829 C CA . PHE A 1 107 ? 10.173 -4.390 -11.252 1.00 94.94 107 PHE A CA 1
ATOM 830 C C . PHE A 1 107 ? 11.063 -3.197 -11.622 1.00 94.94 107 PHE A C 1
ATOM 832 O O . PHE A 1 107 ? 10.701 -2.372 -12.470 1.00 94.94 107 PHE A O 1
ATOM 839 N N . ALA A 1 108 ? 12.215 -3.082 -10.956 1.00 89.38 108 ALA A N 1
ATOM 840 C CA . ALA A 1 108 ? 13.206 -2.059 -11.250 1.00 89.38 108 ALA A CA 1
ATOM 841 C C . ALA A 1 108 ? 13.664 -2.151 -12.716 1.00 89.38 108 ALA A C 1
ATOM 843 O O . ALA A 1 108 ? 13.685 -3.228 -13.312 1.00 89.38 108 ALA A O 1
ATOM 844 N N . ASP A 1 109 ? 13.962 -0.998 -13.317 1.00 85.00 109 ASP A N 1
ATOM 845 C CA . ASP A 1 109 ? 14.454 -0.875 -14.699 1.00 85.00 109 ASP A CA 1
ATOM 846 C C . ASP A 1 109 ? 13.567 -1.542 -15.771 1.00 85.00 109 ASP A C 1
ATOM 848 O O . ASP A 1 109 ? 13.982 -1.779 -16.903 1.00 85.00 109 ASP A O 1
ATOM 852 N N . GLY A 1 110 ? 12.302 -1.814 -15.432 1.00 82.00 110 GLY A N 1
ATOM 853 C CA . GLY A 1 110 ? 11.348 -2.468 -16.319 1.00 82.00 110 GLY A CA 1
ATOM 854 C C . GLY A 1 110 ? 11.548 -3.979 -16.468 1.00 82.00 110 GLY A C 1
ATOM 855 O O . GLY A 1 110 ? 10.822 -4.571 -17.271 1.00 82.00 110 GLY A O 1
ATOM 856 N N . GLY A 1 111 ? 12.472 -4.589 -15.721 1.00 87.44 111 GLY A N 1
ATOM 857 C CA . GLY A 1 111 ? 12.674 -6.038 -15.652 1.00 87.44 111 GLY A CA 1
ATOM 858 C C . GLY A 1 111 ? 11.844 -6.713 -14.558 1.00 87.44 111 GLY A C 1
ATOM 859 O O . GLY A 1 111 ? 11.000 -6.082 -13.923 1.00 87.44 111 GLY A O 1
ATOM 860 N N . LEU A 1 112 ? 12.074 -8.009 -14.360 1.00 93.56 112 LEU A N 1
ATOM 861 C CA . LEU A 1 112 ? 11.662 -8.778 -13.192 1.00 93.56 112 LEU A CA 1
ATOM 862 C C . LEU A 1 112 ? 12.916 -9.166 -12.413 1.00 93.56 112 LEU A C 1
ATOM 864 O O . LEU A 1 112 ? 13.704 -10.005 -12.842 1.00 93.56 112 LEU A O 1
ATOM 868 N N . THR A 1 113 ? 13.067 -8.546 -11.257 1.00 94.44 113 THR A N 1
ATOM 869 C CA . THR A 1 113 ? 14.167 -8.733 -10.325 1.00 94.44 113 THR A CA 1
ATOM 870 C C . THR A 1 113 ? 13.813 -9.844 -9.342 1.00 94.44 113 THR A C 1
ATOM 872 O O . THR A 1 113 ? 12.864 -9.708 -8.563 1.00 94.44 113 THR A O 1
ATOM 875 N N . THR A 1 114 ? 14.587 -10.928 -9.342 1.00 93.81 114 THR A N 1
ATOM 876 C CA . THR A 1 114 ? 14.392 -12.072 -8.443 1.00 93.81 114 THR A CA 1
ATOM 877 C C . THR A 1 114 ? 15.636 -12.273 -7.575 1.00 93.81 114 THR A C 1
ATOM 879 O O . THR A 1 114 ? 16.714 -12.531 -8.109 1.00 93.81 114 THR A O 1
ATOM 882 N N . PRO A 1 115 ? 15.535 -12.160 -6.238 1.00 91.25 115 PRO A N 1
ATOM 883 C CA . PRO A 1 115 ? 16.660 -12.456 -5.360 1.00 91.25 115 PRO A CA 1
ATOM 884 C C . PRO A 1 115 ? 16.962 -13.959 -5.365 1.00 91.25 115 PRO A C 1
ATOM 886 O O . PRO A 1 115 ? 16.054 -14.785 -5.254 1.00 91.25 115 PRO A O 1
ATOM 889 N N . LEU A 1 116 ? 18.242 -14.309 -5.460 1.00 93.56 116 LEU A N 1
ATOM 890 C CA . LEU A 1 116 ? 18.733 -15.682 -5.429 1.00 93.56 116 LEU A CA 1
ATOM 891 C C . LEU A 1 116 ? 19.187 -16.079 -4.008 1.00 93.56 116 LEU A C 1
ATOM 893 O O . LEU A 1 116 ? 19.525 -15.209 -3.199 1.00 93.56 116 LEU A O 1
ATOM 897 N N . PRO A 1 117 ? 19.218 -17.386 -3.666 1.00 94.75 117 PRO A N 1
ATOM 898 C CA . PRO A 1 117 ? 19.598 -17.851 -2.325 1.00 94.75 117 PRO A CA 1
ATOM 899 C C . PRO A 1 117 ? 21.016 -17.466 -1.879 1.00 94.75 117 PRO A C 1
ATOM 901 O O . PRO A 1 117 ? 21.294 -17.436 -0.683 1.00 94.75 117 PRO A O 1
ATOM 904 N N . ASP A 1 118 ? 21.914 -17.186 -2.823 1.00 94.88 118 ASP A N 1
ATOM 905 C CA . ASP A 1 118 ? 23.290 -16.750 -2.568 1.00 94.88 118 ASP A CA 1
ATOM 906 C C . ASP A 1 118 ? 23.415 -15.232 -2.323 1.00 94.88 118 ASP A C 1
ATOM 908 O O . ASP A 1 118 ? 24.517 -14.725 -2.113 1.00 94.88 118 ASP A O 1
ATOM 912 N N . GLY A 1 119 ? 22.292 -14.505 -2.327 1.00 92.75 119 GLY A N 1
ATOM 913 C CA . GLY A 1 119 ? 22.236 -13.055 -2.151 1.00 92.75 119 GLY A CA 1
ATOM 914 C C . GLY A 1 119 ? 22.483 -12.255 -3.431 1.00 92.75 119 GLY A C 1
ATOM 915 O O . GLY A 1 119 ? 22.443 -11.025 -3.381 1.00 92.75 119 GLY A O 1
ATOM 916 N N . THR A 1 120 ? 22.721 -12.915 -4.568 1.00 93.69 120 THR A N 1
ATOM 917 C CA . THR A 1 120 ? 22.738 -12.253 -5.876 1.00 93.69 120 THR A CA 1
ATOM 918 C C . THR A 1 120 ? 21.315 -12.011 -6.382 1.00 93.69 120 THR A C 1
ATOM 920 O O . THR A 1 120 ? 20.325 -12.400 -5.757 1.00 93.69 120 THR A O 1
ATOM 923 N N . VAL A 1 121 ? 21.196 -11.291 -7.493 1.00 92.00 121 VAL A N 1
ATOM 924 C CA . VAL A 1 121 ? 19.914 -10.890 -8.066 1.00 92.00 121 VAL A CA 1
ATOM 925 C C . VAL A 1 121 ? 19.898 -11.291 -9.530 1.00 92.00 121 VAL A C 1
ATOM 927 O O . VAL A 1 121 ? 20.771 -10.874 -10.289 1.00 92.00 121 VAL A O 1
ATOM 930 N N . ASP A 1 122 ? 18.900 -12.079 -9.912 1.00 92.44 122 ASP A N 1
ATOM 931 C CA . ASP A 1 122 ? 18.594 -12.357 -11.309 1.00 92.44 122 ASP A CA 1
ATOM 932 C C . ASP A 1 122 ? 17.653 -11.278 -11.853 1.00 92.44 122 ASP A C 1
ATOM 934 O O . ASP A 1 122 ? 16.777 -10.786 -11.136 1.00 92.44 122 ASP A O 1
ATOM 938 N N . THR A 1 123 ? 17.854 -10.869 -13.102 1.00 90.81 123 THR A N 1
ATOM 939 C CA . THR A 1 123 ? 17.026 -9.851 -13.759 1.00 90.81 123 THR A CA 1
ATOM 940 C C . THR A 1 123 ? 16.586 -10.363 -15.116 1.00 90.81 123 THR A C 1
ATOM 942 O O . THR A 1 123 ? 17.379 -10.451 -16.051 1.00 90.81 123 THR A O 1
ATOM 945 N N . GLU A 1 124 ? 15.296 -10.654 -15.231 1.00 90.94 124 GLU A N 1
ATOM 946 C CA . GLU A 1 124 ? 14.673 -11.013 -16.497 1.00 90.94 124 GLU A CA 1
ATOM 947 C C . GLU A 1 124 ? 14.139 -9.750 -17.180 1.00 90.94 124 GLU A C 1
ATOM 949 O O . GLU A 1 124 ? 13.349 -8.991 -16.612 1.00 90.94 124 GLU A O 1
ATOM 954 N N . GLU A 1 125 ? 14.538 -9.511 -18.427 1.00 87.50 125 GLU A N 1
ATOM 955 C CA . GLU A 1 125 ? 13.969 -8.422 -19.212 1.00 87.50 125 GLU A CA 1
ATOM 956 C C . GLU A 1 125 ? 12.555 -8.805 -19.669 1.00 87.50 125 GLU A C 1
ATOM 958 O O . GLU A 1 125 ? 12.362 -9.526 -20.644 1.00 87.50 125 GLU A O 1
ATOM 963 N N . LEU A 1 126 ? 11.534 -8.279 -18.986 1.00 85.00 126 LEU A N 1
ATOM 964 C CA . LEU A 1 126 ? 10.134 -8.541 -19.344 1.00 85.00 126 LEU A CA 1
ATOM 965 C C . LEU A 1 126 ? 9.733 -7.948 -20.704 1.00 85.00 126 LEU A C 1
ATOM 967 O O . LEU A 1 126 ? 8.663 -8.282 -21.219 1.00 85.00 126 LEU A O 1
ATOM 971 N N . GLY A 1 127 ? 10.567 -7.050 -21.249 1.00 78.69 127 GLY A N 1
ATOM 972 C CA . GLY A 1 127 ? 10.483 -6.494 -22.597 1.00 78.69 127 GLY A CA 1
ATOM 973 C C . GLY A 1 127 ? 9.102 -5.971 -22.997 1.00 78.69 127 GLY A C 1
ATOM 974 O O . GLY A 1 127 ? 8.193 -5.785 -22.179 1.00 78.69 127 GLY A O 1
ATOM 975 N N . PHE A 1 128 ? 8.948 -5.720 -24.291 1.00 76.56 128 PHE A N 1
ATOM 976 C CA . PHE A 1 128 ? 7.650 -5.795 -24.951 1.00 76.56 128 PHE A CA 1
ATOM 977 C C . PHE A 1 128 ? 7.612 -7.111 -25.734 1.00 76.56 128 PHE A C 1
ATOM 979 O O . PHE A 1 128 ? 8.666 -7.559 -26.191 1.00 76.56 128 PHE A O 1
ATOM 986 N N . PRO A 1 129 ? 6.436 -7.730 -25.925 1.00 78.31 129 PRO A N 1
ATOM 987 C CA . PRO A 1 129 ? 6.315 -8.885 -26.806 1.00 78.31 129 PRO A CA 1
ATOM 988 C C . PRO A 1 129 ? 6.961 -8.600 -28.172 1.00 78.31 129 PRO A C 1
ATOM 990 O O . PRO A 1 129 ? 6.728 -7.545 -28.770 1.00 78.31 129 PRO A O 1
ATOM 993 N N . GLY A 1 130 ? 7.820 -9.508 -28.645 1.00 78.69 130 GLY A N 1
ATOM 994 C CA . GLY A 1 130 ? 8.593 -9.293 -29.875 1.00 78.69 130 GLY A CA 1
ATOM 995 C C . GLY A 1 130 ? 7.705 -9.126 -31.109 1.00 78.69 130 GLY A C 1
ATOM 996 O O . GLY A 1 130 ? 8.018 -8.345 -32.007 1.00 78.69 130 GLY A O 1
ATOM 997 N N . ASP A 1 131 ? 6.550 -9.790 -31.119 1.00 82.88 131 ASP A N 1
ATOM 998 C CA . ASP A 1 131 ? 5.523 -9.608 -32.136 1.00 82.88 131 ASP A CA 1
ATOM 999 C C . ASP A 1 131 ? 4.992 -8.169 -32.133 1.00 82.88 131 ASP A C 1
ATOM 1001 O O . ASP A 1 131 ? 4.952 -7.563 -33.200 1.00 82.88 131 ASP A O 1
ATOM 1005 N N . TRP A 1 132 ? 4.688 -7.583 -30.967 1.00 83.44 132 TRP A N 1
ATOM 1006 C CA . TRP A 1 132 ? 4.261 -6.185 -30.833 1.00 83.44 132 TRP A CA 1
ATOM 1007 C C . TRP A 1 132 ? 5.314 -5.203 -31.358 1.00 83.44 132 TRP A C 1
ATOM 1009 O O . TRP A 1 132 ? 4.972 -4.322 -32.146 1.00 83.44 132 TRP A O 1
ATOM 1019 N N . LEU A 1 133 ? 6.587 -5.391 -30.991 1.00 82.44 133 LEU A N 1
ATOM 1020 C CA . LEU A 1 133 ? 7.698 -4.560 -31.480 1.00 82.44 133 LEU A CA 1
ATOM 1021 C C . LEU A 1 133 ? 7.876 -4.658 -33.000 1.00 82.44 133 LEU A C 1
ATOM 1023 O O . LEU A 1 133 ? 8.211 -3.673 -33.656 1.00 82.44 133 LEU A O 1
ATOM 1027 N N . SER A 1 134 ? 7.627 -5.840 -33.567 1.00 82.12 134 SER A N 1
ATOM 1028 C CA . SER A 1 134 ? 7.763 -6.092 -35.003 1.00 82.12 134 SER A CA 1
ATOM 1029 C C . SER A 1 134 ? 6.633 -5.500 -35.851 1.00 82.12 134 SER A C 1
ATOM 1031 O O . SER A 1 134 ? 6.759 -5.444 -37.081 1.00 82.12 134 SER A O 1
ATOM 1033 N N . ARG A 1 135 ? 5.527 -5.060 -35.230 1.00 85.94 135 ARG A N 1
ATOM 1034 C CA . ARG A 1 135 ? 4.396 -4.512 -35.977 1.00 85.94 135 ARG A CA 1
ATOM 1035 C C . ARG A 1 135 ? 4.774 -3.179 -36.622 1.00 85.94 135 ARG A C 1
ATOM 1037 O O . ARG A 1 135 ? 5.303 -2.270 -35.982 1.00 85.94 135 ARG A O 1
ATOM 1044 N N . ALA A 1 136 ? 4.450 -3.049 -37.907 1.00 80.38 136 ALA A N 1
ATOM 1045 C CA . ALA A 1 136 ? 4.790 -1.871 -38.703 1.00 80.38 136 ALA A CA 1
ATOM 1046 C C . ALA A 1 136 ? 4.118 -0.574 -38.209 1.00 80.38 136 ALA A C 1
ATOM 1048 O O . ALA A 1 136 ? 4.655 0.504 -38.436 1.00 80.38 136 ALA A O 1
ATOM 1049 N N . ASP A 1 137 ? 2.970 -0.667 -37.529 1.00 86.00 137 ASP A N 1
ATOM 1050 C CA . ASP A 1 137 ? 2.256 0.473 -36.935 1.00 86.00 137 ASP A CA 1
ATOM 1051 C C . ASP A 1 137 ? 2.925 1.009 -35.661 1.00 86.00 137 ASP A C 1
ATOM 1053 O O . ASP A 1 137 ? 2.751 2.176 -35.319 1.00 86.00 137 ASP A O 1
ATOM 1057 N N . VAL A 1 138 ? 3.700 0.169 -34.977 1.00 83.38 138 VAL A N 1
ATOM 1058 C CA . VAL A 1 138 ? 4.415 0.511 -33.744 1.00 83.38 138 VAL A CA 1
ATOM 1059 C C . VAL A 1 138 ? 5.761 1.174 -34.062 1.00 83.38 138 VAL A C 1
ATOM 1061 O O . VAL A 1 138 ? 6.186 2.070 -33.340 1.00 83.38 138 VAL A O 1
ATOM 1064 N N . GLY A 1 139 ? 6.409 0.797 -35.173 1.00 79.75 139 GLY A N 1
ATOM 1065 C CA . GLY A 1 139 ? 7.611 1.475 -35.681 1.00 79.75 139 GLY A CA 1
ATOM 1066 C C . GLY A 1 139 ? 8.894 1.209 -34.883 1.00 79.75 139 GLY A C 1
ATOM 1067 O O . GLY A 1 139 ? 9.902 1.864 -35.123 1.00 79.75 139 GLY A O 1
ATOM 1068 N N . PHE A 1 140 ? 8.876 0.237 -33.965 1.00 80.94 140 PHE A N 1
ATOM 1069 C CA . PHE A 1 140 ? 10.016 -0.150 -33.122 1.00 80.94 140 PHE A CA 1
ATOM 1070 C C . PHE A 1 140 ? 10.722 -1.426 -33.609 1.00 80.94 140 PHE A C 1
ATOM 1072 O O . PHE A 1 140 ? 11.441 -2.067 -32.843 1.00 80.94 140 PHE A O 1
ATOM 1079 N N . ARG A 1 141 ? 10.550 -1.801 -34.884 1.00 79.81 141 ARG A N 1
ATOM 1080 C CA . ARG A 1 141 ? 11.180 -2.998 -35.469 1.00 79.81 141 ARG A CA 1
ATOM 1081 C C . ARG A 1 141 ? 12.705 -2.977 -35.332 1.00 79.81 141 ARG A C 1
ATOM 1083 O O . ARG A 1 141 ? 13.301 -4.012 -35.060 1.00 79.81 141 ARG A O 1
ATOM 1090 N N . ASP A 1 142 ? 13.300 -1.797 -35.477 1.00 81.00 142 ASP A N 1
ATOM 1091 C CA . ASP A 1 142 ? 14.745 -1.576 -35.362 1.00 81.00 142 ASP A CA 1
ATOM 1092 C C . ASP A 1 142 ? 15.157 -1.109 -33.947 1.00 81.00 142 ASP A C 1
ATOM 1094 O O . ASP A 1 142 ? 16.287 -0.674 -33.722 1.00 81.00 142 ASP A O 1
ATOM 1098 N N . GLY A 1 143 ? 14.238 -1.210 -32.978 1.00 73.25 143 GLY A N 1
ATOM 1099 C CA . GLY A 1 143 ? 14.377 -0.675 -31.627 1.00 73.25 143 GLY A CA 1
ATOM 1100 C C . GLY A 1 143 ? 14.091 0.831 -31.538 1.00 73.25 143 GLY A C 1
ATOM 1101 O O . GLY A 1 143 ? 13.824 1.489 -32.547 1.00 73.25 143 GLY A O 1
ATOM 1102 N N . PRO A 1 144 ? 14.096 1.411 -30.323 1.00 73.00 144 PRO A N 1
ATOM 1103 C CA . PRO A 1 144 ? 14.029 2.858 -30.167 1.00 73.00 144 PRO A CA 1
ATOM 1104 C C . PRO A 1 144 ? 15.229 3.501 -30.864 1.00 73.00 144 PRO A C 1
ATOM 1106 O O . PRO A 1 144 ? 16.353 3.002 -30.753 1.00 73.00 144 PRO A O 1
ATOM 1109 N N . ALA A 1 145 ? 15.002 4.629 -31.545 1.00 72.56 145 ALA A N 1
ATOM 1110 C CA . ALA A 1 145 ? 16.096 5.450 -32.045 1.00 72.56 145 ALA A CA 1
ATOM 1111 C C . ALA A 1 145 ? 17.041 5.734 -30.874 1.00 72.56 145 ALA A C 1
ATOM 1113 O O . ALA A 1 145 ? 16.636 6.325 -29.867 1.00 72.56 145 ALA A O 1
ATOM 1114 N N . ARG A 1 146 ? 18.283 5.250 -30.974 1.00 67.25 146 ARG A N 1
ATOM 1115 C CA . ARG A 1 146 ? 19.290 5.538 -29.957 1.00 67.25 146 ARG A CA 1
ATOM 1116 C C . ARG A 1 146 ? 19.437 7.049 -29.916 1.00 67.25 146 ARG A C 1
ATOM 1118 O O . ARG A 1 146 ? 19.583 7.675 -30.967 1.00 67.25 146 ARG A O 1
ATOM 1125 N N . PHE A 1 147 ? 19.360 7.630 -28.720 1.00 60.72 147 PHE A N 1
ATOM 1126 C CA . PHE A 1 147 ? 19.726 9.030 -28.580 1.00 60.72 147 PHE A CA 1
ATOM 1127 C C . PHE A 1 147 ? 21.133 9.200 -29.168 1.00 60.72 147 PHE A C 1
ATOM 1129 O O . PHE A 1 147 ? 21.981 8.341 -28.892 1.00 60.72 147 PHE A O 1
ATOM 1136 N N . PRO A 1 148 ? 21.366 10.242 -29.992 1.00 71.38 148 PRO A N 1
ATOM 1137 C CA . PRO A 1 148 ? 22.704 10.571 -30.461 1.00 71.38 148 PRO A CA 1
ATOM 1138 C C . PRO A 1 148 ? 23.671 10.498 -29.279 1.00 71.38 148 PRO A C 1
ATOM 1140 O O . PRO A 1 148 ? 23.344 10.954 -28.179 1.00 71.38 148 PRO A O 1
ATOM 1143 N N . GLY A 1 149 ? 24.825 9.857 -29.466 1.00 66.50 149 GLY A N 1
ATOM 1144 C CA . GLY A 1 149 ? 25.824 9.818 -28.405 1.00 66.50 149 GLY A CA 1
ATOM 1145 C C . GLY A 1 149 ? 26.269 11.245 -28.058 1.00 66.50 149 GLY A C 1
ATOM 1146 O O . GLY A 1 149 ? 26.045 12.162 -28.845 1.00 66.50 149 GLY A O 1
ATOM 1147 N N . PRO A 1 150 ? 26.958 11.475 -26.929 1.00 66.38 150 PRO A N 1
ATOM 1148 C CA . PRO A 1 150 ? 27.519 12.789 -26.583 1.00 66.38 150 PRO A CA 1
ATOM 1149 C C . PRO A 1 150 ? 28.321 13.457 -27.717 1.00 66.38 150 PRO A C 1
ATOM 1151 O O . PRO A 1 150 ? 28.404 14.677 -27.757 1.00 66.38 150 PRO A O 1
ATOM 1154 N N . ALA A 1 151 ? 28.894 12.662 -28.629 1.00 68.44 151 ALA A N 1
ATOM 1155 C CA . ALA A 1 151 ? 29.633 13.124 -29.805 1.00 68.44 151 ALA A CA 1
ATOM 1156 C C . ALA A 1 151 ? 28.745 13.614 -30.968 1.00 68.44 151 ALA A C 1
ATOM 1158 O O . ALA A 1 151 ? 29.211 14.384 -31.801 1.00 68.44 151 ALA A O 1
ATOM 1159 N N . ASP A 1 152 ? 27.488 13.173 -31.015 1.00 67.75 152 ASP A N 1
ATOM 1160 C CA . ASP A 1 152 ? 26.504 13.496 -32.054 1.00 67.75 152 ASP A CA 1
ATOM 1161 C C . ASP A 1 152 ? 25.563 14.632 -31.619 1.00 67.75 152 ASP A C 1
ATOM 1163 O O . ASP A 1 152 ? 24.809 15.176 -32.428 1.00 67.75 152 ASP A O 1
ATOM 1167 N N . PHE A 1 153 ? 25.594 15.009 -30.335 1.00 62.66 153 PHE A N 1
ATOM 1168 C CA . PHE A 1 153 ? 25.105 16.317 -29.938 1.00 62.66 153 PHE A CA 1
ATOM 1169 C C . PHE A 1 153 ? 26.068 17.338 -30.537 1.00 62.66 153 PHE A C 1
ATOM 1171 O O . PHE A 1 153 ? 27.175 17.520 -30.027 1.00 62.66 153 PHE A O 1
ATOM 1178 N N . GLU A 1 154 ? 25.645 18.041 -31.596 1.00 61.78 154 GLU A N 1
ATOM 1179 C CA . GLU A 1 154 ? 26.235 19.355 -31.835 1.00 61.78 154 GLU A CA 1
ATOM 1180 C C . GLU A 1 154 ? 26.181 20.085 -30.493 1.00 61.78 154 GLU A C 1
ATOM 1182 O O . GLU A 1 154 ? 25.112 20.091 -29.865 1.00 61.78 154 GLU A O 1
ATOM 1187 N N . PRO A 1 155 ? 27.309 20.625 -29.999 1.00 63.03 155 PRO A N 1
ATOM 1188 C CA . PRO A 1 155 ? 27.297 21.386 -28.772 1.00 63.03 155 PRO A CA 1
ATOM 1189 C C . PRO A 1 155 ? 26.260 22.474 -28.985 1.00 63.03 155 PRO A C 1
ATOM 1191 O O . PRO A 1 155 ? 26.476 23.395 -29.772 1.00 63.03 155 PRO A O 1
ATOM 1194 N N . VAL A 1 156 ? 25.104 22.333 -28.331 1.00 62.28 156 VAL A N 1
ATOM 1195 C CA . VAL A 1 156 ? 24.131 23.408 -28.242 1.00 62.28 156 VAL A CA 1
ATOM 1196 C C . VAL A 1 156 ? 24.951 24.525 -27.647 1.00 62.28 156 VAL A C 1
ATOM 1198 O O . VAL A 1 156 ? 25.347 24.424 -26.486 1.00 62.28 156 VAL A O 1
ATOM 1201 N N . LEU A 1 157 ? 25.319 25.504 -28.480 1.00 63.69 157 LEU A N 1
ATOM 1202 C CA . LEU A 1 157 ? 26.062 26.674 -28.058 1.00 63.69 157 LEU A CA 1
ATOM 1203 C C . LEU A 1 157 ? 25.288 27.189 -26.860 1.00 63.69 157 LEU A C 1
ATOM 1205 O O . LEU A 1 157 ? 24.168 27.684 -27.012 1.00 63.69 157 LEU A O 1
ATOM 1209 N N . HIS A 1 158 ? 25.828 26.955 -25.661 1.00 65.31 158 HIS A N 1
ATOM 1210 C CA . HIS A 1 158 ? 25.218 27.467 -24.455 1.00 65.31 158 HIS A CA 1
ATOM 1211 C C . HIS A 1 158 ? 24.999 28.951 -24.731 1.00 65.31 158 HIS A C 1
ATOM 1213 O O . HIS A 1 158 ? 25.926 29.587 -25.255 1.00 65.31 158 HIS A O 1
ATOM 1219 N N . PRO A 1 159 ? 23.789 29.489 -24.477 1.00 68.56 159 PRO A N 1
ATOM 1220 C CA . PRO A 1 159 ? 23.553 30.902 -24.690 1.00 68.56 159 PRO A CA 1
ATOM 1221 C C . PRO A 1 159 ? 24.705 31.632 -24.021 1.00 68.56 159 PRO A C 1
ATOM 1223 O O . PRO A 1 159 ? 25.042 31.324 -22.872 1.00 68.56 159 PRO A O 1
ATOM 1226 N N . SER A 1 160 ? 25.375 32.510 -24.769 1.00 75.12 160 SER A N 1
ATOM 1227 C CA . SER A 1 160 ? 26.536 33.203 -24.226 1.00 75.12 160 SER A CA 1
ATOM 1228 C C . SER A 1 160 ? 26.131 33.847 -22.902 1.00 75.12 160 SER A C 1
ATOM 1230 O O . SER A 1 160 ? 24.960 34.177 -22.684 1.00 75.12 160 SER A O 1
ATOM 1232 N N . SER A 1 161 ? 27.075 34.052 -21.994 1.00 73.31 161 SER A N 1
ATOM 1233 C CA . SER A 1 161 ? 26.799 34.747 -20.733 1.00 73.31 161 SER A CA 1
ATOM 1234 C C . SER A 1 161 ? 26.059 36.082 -20.955 1.00 73.31 161 SER A C 1
ATOM 1236 O O . SER A 1 161 ? 25.235 36.470 -20.129 1.00 73.31 161 SER A O 1
ATOM 1238 N N . ALA A 1 162 ? 26.240 36.723 -22.119 1.00 71.19 162 ALA A N 1
ATOM 1239 C CA . ALA A 1 162 ? 25.459 37.880 -22.558 1.00 71.19 162 ALA A CA 1
ATOM 1240 C C . ALA A 1 162 ? 23.990 37.558 -22.920 1.00 71.19 162 ALA A C 1
ATOM 1242 O O . ALA A 1 162 ? 23.090 38.310 -22.546 1.00 71.19 162 ALA A O 1
ATOM 1243 N N . GLN A 1 163 ? 23.712 36.440 -23.597 1.00 76.81 163 GLN A N 1
ATOM 1244 C CA . GLN A 1 163 ? 22.342 35.989 -23.874 1.00 76.81 163 GLN A CA 1
ATOM 1245 C C . GLN A 1 163 ? 21.604 35.588 -22.590 1.00 76.81 163 GLN A C 1
ATOM 1247 O O . GLN A 1 163 ? 20.459 36.000 -22.404 1.00 76.81 163 GLN A O 1
ATOM 1252 N N . VAL A 1 164 ? 22.260 34.885 -21.660 1.00 75.06 164 VAL A N 1
ATOM 1253 C CA . VAL A 1 164 ? 21.675 34.564 -20.343 1.00 75.06 164 VAL A CA 1
ATOM 1254 C C . VAL A 1 164 ? 21.357 35.841 -19.559 1.00 75.06 164 VAL A C 1
ATOM 1256 O O . VAL A 1 164 ? 20.267 35.955 -18.995 1.00 75.06 164 VAL A O 1
ATOM 1259 N N . ALA A 1 165 ? 22.247 36.839 -19.581 1.00 74.31 165 ALA A N 1
ATOM 1260 C CA . ALA A 1 165 ? 21.998 38.138 -18.957 1.00 74.31 165 ALA A CA 1
ATOM 1261 C C . ALA A 1 165 ? 20.805 38.873 -19.594 1.00 74.31 165 ALA A C 1
ATOM 1263 O O . ALA A 1 165 ? 19.976 39.418 -18.870 1.00 74.31 165 ALA A O 1
ATOM 1264 N N . SER A 1 166 ? 20.663 38.836 -20.924 1.00 72.88 166 SER A N 1
ATOM 1265 C CA . SER A 1 166 ? 19.535 39.473 -21.622 1.00 72.88 166 SER A CA 1
ATOM 1266 C C . SER A 1 166 ? 18.183 38.805 -21.332 1.00 72.88 166 SER A C 1
ATOM 1268 O O . SER A 1 166 ? 17.195 39.502 -21.111 1.00 72.88 166 SER A O 1
ATOM 1270 N N . ILE A 1 167 ? 18.143 37.469 -21.239 1.00 70.88 167 ILE A N 1
ATOM 1271 C CA . ILE A 1 167 ? 16.928 36.718 -20.882 1.00 70.88 167 ILE A CA 1
ATOM 1272 C C . ILE A 1 167 ? 16.559 36.980 -19.418 1.00 70.88 167 ILE A C 1
ATOM 1274 O O . ILE A 1 167 ? 15.391 37.194 -19.101 1.00 70.88 167 ILE A O 1
ATOM 1278 N N . THR A 1 168 ? 17.553 37.030 -18.528 1.00 69.06 168 THR A N 1
ATOM 1279 C CA . THR A 1 168 ? 17.338 37.304 -17.099 1.00 69.06 168 THR A CA 1
ATOM 1280 C C . THR A 1 168 ? 16.877 38.747 -16.868 1.00 69.06 168 THR A C 1
ATOM 1282 O O . THR A 1 168 ? 15.976 38.979 -16.067 1.00 69.06 168 THR A O 1
ATOM 1285 N N . ALA A 1 169 ? 17.426 39.713 -17.611 1.00 66.69 169 ALA A N 1
ATOM 1286 C CA . ALA A 1 169 ? 17.007 41.113 -17.554 1.00 66.69 169 ALA A CA 1
ATOM 1287 C C . ALA A 1 169 ? 15.588 41.331 -18.108 1.00 66.69 169 ALA A C 1
ATOM 1289 O O . ALA A 1 169 ? 14.852 42.162 -17.583 1.00 66.69 169 ALA A O 1
ATOM 1290 N N . ALA A 1 170 ? 15.179 40.568 -19.127 1.00 64.19 170 ALA A N 1
ATOM 1291 C CA . ALA A 1 170 ? 13.831 40.635 -19.692 1.00 64.19 170 ALA A CA 1
ATOM 1292 C C . ALA A 1 170 ? 12.764 39.921 -18.835 1.00 64.19 170 ALA A C 1
ATOM 1294 O O . ALA A 1 170 ? 11.581 40.237 -18.946 1.00 64.19 170 ALA A O 1
ATOM 1295 N N . ALA A 1 171 ? 13.160 38.970 -17.981 1.00 58.78 171 ALA A N 1
ATOM 1296 C CA . ALA A 1 171 ? 12.248 38.139 -17.189 1.00 58.78 171 ALA A CA 1
ATOM 1297 C C . ALA A 1 171 ? 11.958 38.664 -15.767 1.00 58.78 171 ALA A C 1
ATOM 1299 O O . ALA A 1 171 ? 11.233 38.007 -15.022 1.00 58.78 171 ALA A O 1
ATOM 1300 N N . LEU A 1 172 ? 12.491 39.826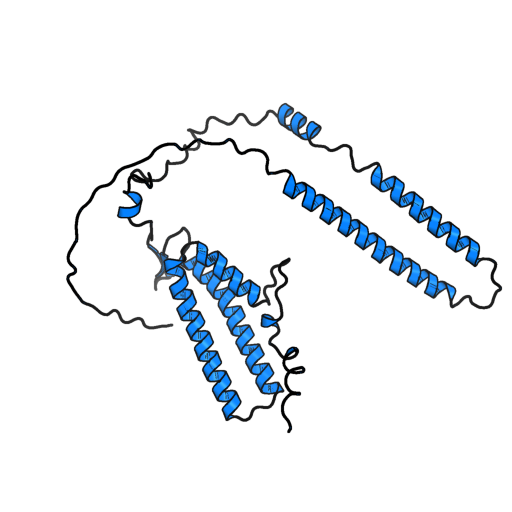 -15.371 1.00 50.06 172 LEU A N 1
ATOM 1301 C CA . LEU A 1 172 ? 12.177 40.460 -14.086 1.00 50.06 172 LEU A CA 1
ATOM 1302 C C . LEU A 1 172 ? 10.931 41.359 -14.220 1.00 50.06 172 LEU A C 1
ATOM 1304 O O . LEU A 1 172 ? 11.036 42.465 -14.755 1.00 50.06 172 LEU A O 1
ATOM 1308 N N . PRO A 1 173 ? 9.745 40.948 -13.725 1.00 55.16 173 PRO A N 1
ATOM 1309 C CA . PRO A 1 173 ? 8.594 41.836 -13.673 1.00 55.16 173 PRO A CA 1
ATOM 1310 C C . PRO A 1 173 ? 8.870 42.968 -12.678 1.00 55.16 173 PRO A C 1
ATOM 1312 O O . PRO A 1 173 ? 9.043 42.745 -11.482 1.00 55.16 173 PRO A O 1
ATOM 1315 N N . THR A 1 174 ? 8.845 44.209 -13.154 1.00 55.78 174 THR A N 1
ATOM 1316 C CA . THR A 1 174 ? 9.012 45.447 -12.370 1.00 55.78 174 THR A CA 1
ATOM 1317 C C . THR A 1 174 ? 7.806 45.753 -11.454 1.00 55.78 174 THR A C 1
ATOM 1319 O O . THR A 1 174 ? 7.512 46.910 -11.174 1.00 55.78 174 THR A O 1
ATOM 1322 N N . SER A 1 175 ? 7.056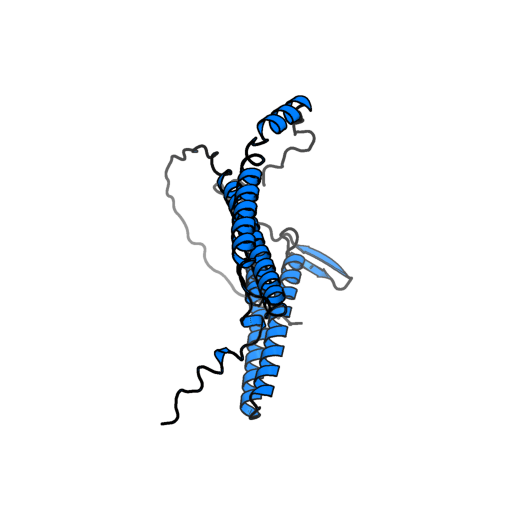 44.741 -10.997 1.00 55.88 175 SER A N 1
ATOM 1323 C CA . SER A 1 175 ? 5.653 44.901 -10.576 1.00 55.88 175 SER A CA 1
ATOM 1324 C C . SER A 1 175 ? 5.298 44.387 -9.171 1.00 55.88 175 SER A C 1
ATOM 1326 O O . SER A 1 175 ? 4.160 43.976 -8.945 1.00 55.88 175 SER A O 1
ATOM 1328 N N . THR A 1 176 ? 6.200 44.425 -8.188 1.00 51.41 176 THR A N 1
ATOM 1329 C CA . THR A 1 176 ? 5.825 44.049 -6.800 1.00 51.41 176 THR A CA 1
ATOM 1330 C C . THR A 1 176 ? 6.328 44.964 -5.687 1.00 51.41 176 THR A C 1
ATOM 1332 O O . THR A 1 176 ? 5.868 44.825 -4.558 1.00 51.41 176 THR A O 1
ATOM 1335 N N . ALA A 1 177 ? 7.161 45.972 -5.966 1.00 50.19 177 ALA A N 1
ATOM 1336 C CA . ALA A 1 177 ? 7.590 46.914 -4.924 1.00 50.19 177 ALA A CA 1
ATOM 1337 C C . ALA A 1 177 ? 6.584 48.056 -4.660 1.00 50.19 177 ALA A C 1
ATOM 1339 O O . ALA A 1 177 ? 6.566 48.618 -3.570 1.00 50.19 177 ALA A O 1
ATOM 1340 N N . ALA A 1 178 ? 5.712 48.392 -5.620 1.00 51.25 178 ALA A N 1
ATOM 1341 C CA . ALA A 1 178 ? 4.766 49.504 -5.463 1.00 51.25 178 ALA A CA 1
ATOM 1342 C C . ALA A 1 178 ? 3.478 49.123 -4.701 1.00 51.25 178 ALA A C 1
ATOM 1344 O O . ALA A 1 178 ? 2.925 49.955 -3.989 1.00 51.25 178 ALA A O 1
ATOM 1345 N N . ALA A 1 179 ? 3.013 47.871 -4.792 1.00 51.62 179 ALA A N 1
ATOM 1346 C CA . ALA A 1 179 ? 1.745 47.445 -4.180 1.00 51.62 179 ALA A CA 1
ATOM 1347 C C . ALA A 1 179 ? 1.850 47.132 -2.671 1.00 51.62 179 ALA A C 1
ATOM 1349 O O . ALA A 1 179 ? 0.875 47.289 -1.931 1.00 51.62 179 ALA A O 1
ATOM 1350 N N . ALA A 1 180 ? 3.034 46.733 -2.190 1.00 52.12 180 ALA A N 1
ATOM 1351 C CA . ALA A 1 180 ? 3.254 46.435 -0.773 1.00 52.12 180 ALA A CA 1
ATOM 1352 C C . ALA A 1 180 ? 3.277 47.705 0.099 1.00 52.12 180 ALA A C 1
ATOM 1354 O O . ALA A 1 180 ? 2.818 47.688 1.241 1.00 52.12 180 ALA A O 1
ATOM 1355 N N . THR A 1 181 ? 3.741 48.832 -0.446 1.00 51.34 181 THR A N 1
ATOM 1356 C CA . THR A 1 181 ? 3.891 50.078 0.317 1.00 51.34 181 THR A CA 1
ATOM 1357 C C . THR A 1 181 ? 2.549 50.780 0.548 1.00 51.34 181 THR A C 1
ATOM 1359 O O . THR A 1 181 ? 2.325 51.319 1.626 1.00 51.34 181 THR A O 1
ATOM 1362 N N . THR A 1 182 ? 1.601 50.709 -0.395 1.00 52.34 182 THR A N 1
ATOM 1363 C CA . THR A 1 182 ? 0.287 51.372 -0.252 1.00 52.34 182 THR A CA 1
ATOM 1364 C C . THR A 1 182 ? -0.632 50.681 0.766 1.00 52.34 182 THR A C 1
ATOM 1366 O O . THR A 1 182 ? -1.449 51.340 1.408 1.00 52.34 182 THR A O 1
ATOM 1369 N N . SER A 1 183 ? -0.477 49.368 0.968 1.00 53.69 183 SER A N 1
ATOM 1370 C CA . SER A 1 183 ? -1.306 48.595 1.911 1.00 53.69 183 SER A CA 1
ATOM 1371 C C . SER A 1 183 ? -0.846 48.733 3.369 1.00 53.69 183 SER A C 1
ATOM 1373 O O . SER A 1 183 ? -1.655 48.639 4.290 1.00 53.69 183 SER A O 1
ATOM 1375 N N . ALA A 1 184 ? 0.442 49.013 3.600 1.00 51.75 184 ALA A N 1
ATOM 1376 C CA . ALA A 1 184 ? 0.974 49.221 4.947 1.00 51.75 184 ALA A CA 1
ATOM 1377 C C . ALA A 1 184 ? 0.586 50.598 5.523 1.00 51.75 184 ALA A C 1
ATOM 1379 O O . ALA A 1 184 ? 0.349 50.730 6.725 1.00 51.75 184 ALA A O 1
ATOM 1380 N N . THR A 1 185 ? 0.467 51.628 4.678 1.00 52.75 185 THR A N 1
ATOM 1381 C CA . THR A 1 185 ? 0.157 52.994 5.131 1.00 52.75 185 THR A CA 1
ATOM 1382 C C . THR A 1 185 ? -1.321 53.180 5.505 1.00 52.75 185 THR A C 1
ATOM 1384 O O . THR A 1 185 ? -1.625 53.919 6.440 1.00 52.75 185 THR A O 1
ATOM 1387 N N . THR A 1 186 ? -2.253 52.473 4.857 1.00 53.53 186 THR A N 1
ATOM 1388 C CA . THR A 1 186 ? -3.691 52.539 5.190 1.00 53.53 186 THR A CA 1
ATOM 1389 C C . THR A 1 186 ? -4.043 51.782 6.476 1.00 53.53 186 THR A C 1
ATOM 1391 O O . THR A 1 186 ? -4.873 52.258 7.251 1.00 53.53 186 THR A O 1
ATOM 1394 N N . ALA A 1 187 ? -3.360 50.672 6.779 1.00 53.81 187 ALA A N 1
ATOM 1395 C CA . ALA A 1 187 ? -3.534 49.947 8.043 1.00 53.81 187 ALA A CA 1
ATOM 1396 C C . ALA A 1 187 ? -2.997 50.734 9.259 1.00 53.81 187 ALA A C 1
ATOM 1398 O O . ALA A 1 187 ? -3.619 50.751 10.326 1.00 53.81 187 ALA A O 1
ATOM 1399 N N . ALA A 1 188 ? -1.885 51.461 9.095 1.00 53.38 188 ALA A N 1
ATOM 1400 C CA . ALA A 1 188 ? -1.334 52.309 10.154 1.00 53.38 188 ALA A CA 1
ATOM 1401 C C . ALA A 1 188 ? -2.240 53.518 10.478 1.00 53.38 188 ALA A C 1
ATOM 1403 O O . ALA A 1 188 ? -2.387 53.890 11.643 1.00 53.38 188 ALA A O 1
ATOM 1404 N N . ALA A 1 189 ? -2.914 54.096 9.475 1.00 56.12 189 ALA A N 1
ATOM 1405 C CA . ALA A 1 189 ? -3.837 55.216 9.679 1.00 56.12 189 ALA A CA 1
ATOM 1406 C C . ALA A 1 189 ? -5.132 54.809 10.417 1.00 56.12 189 ALA A C 1
ATOM 1408 O O . ALA A 1 189 ? -5.626 55.563 11.259 1.00 56.12 189 ALA A O 1
ATOM 1409 N N . ALA A 1 190 ? -5.650 53.600 10.164 1.00 56.84 190 ALA A N 1
ATOM 1410 C CA . ALA A 1 190 ? -6.844 53.084 10.841 1.00 56.84 190 ALA A CA 1
ATOM 1411 C C . ALA A 1 190 ? -6.594 52.789 12.332 1.00 56.84 190 ALA A C 1
ATOM 1413 O O . ALA A 1 190 ? -7.437 53.083 13.180 1.00 56.84 190 ALA A O 1
ATOM 1414 N N . THR A 1 191 ? -5.406 52.274 12.666 1.00 56.06 191 THR A N 1
ATOM 1415 C CA . THR A 1 191 ? -5.041 51.956 14.058 1.00 56.06 191 THR A CA 1
ATOM 1416 C C . THR A 1 191 ? -4.865 53.219 14.913 1.00 56.06 191 THR A C 1
ATOM 1418 O O . THR A 1 191 ? -5.238 53.229 16.085 1.00 56.06 191 THR A O 1
ATOM 1421 N N . THR A 1 192 ? -4.377 54.318 14.326 1.00 56.19 192 THR A N 1
ATOM 1422 C CA . THR A 1 192 ? -4.195 55.597 15.039 1.00 56.19 192 THR A CA 1
ATOM 1423 C C . THR A 1 192 ? -5.528 56.296 15.345 1.00 56.19 192 THR A C 1
ATOM 1425 O O . THR A 1 192 ? -5.681 56.869 16.424 1.00 56.19 192 THR A O 1
ATOM 1428 N N . SER A 1 193 ? -6.540 56.192 14.469 1.00 58.16 193 SER A N 1
ATOM 1429 C CA . SER A 1 193 ? -7.875 56.757 14.759 1.00 58.16 193 SER A CA 1
ATOM 1430 C C . SER A 1 193 ? -8.567 56.053 15.932 1.00 58.16 193 SER A C 1
ATOM 1432 O O . SER A 1 193 ? -9.150 56.717 16.783 1.00 58.16 193 SER A O 1
ATOM 1434 N N . LEU A 1 194 ? -8.430 54.726 16.044 1.00 56.47 194 LEU A N 1
ATOM 1435 C CA . LEU A 1 194 ? -9.025 53.948 17.141 1.00 56.47 194 LEU A CA 1
ATOM 1436 C C . LEU A 1 194 ? -8.362 54.208 18.502 1.00 56.47 194 LEU A C 1
ATOM 1438 O O . LEU A 1 194 ? -9.021 54.106 19.534 1.00 56.47 194 LEU A O 1
ATOM 1442 N N . LEU A 1 195 ? -7.072 54.560 18.521 1.00 54.56 195 LEU A N 1
ATOM 1443 C CA . LEU A 1 195 ? -6.364 54.859 19.768 1.00 54.56 195 LEU A CA 1
ATOM 1444 C C . LEU A 1 195 ? -6.706 56.249 20.325 1.00 54.56 195 LEU A C 1
ATOM 1446 O O . LEU A 1 195 ? -6.635 56.461 21.534 1.00 54.56 195 LEU A O 1
ATOM 1450 N N . THR A 1 196 ? -7.082 57.190 19.455 1.00 57.47 196 THR A N 1
ATOM 1451 C CA . THR A 1 196 ? -7.350 58.579 19.855 1.00 57.47 196 THR A CA 1
ATOM 1452 C C . THR A 1 196 ? -8.718 58.704 20.539 1.00 57.47 196 THR A C 1
ATOM 1454 O O . THR A 1 196 ? -8.830 59.382 21.558 1.00 57.47 196 THR A O 1
ATOM 1457 N N . ASP A 1 197 ? -9.722 57.950 20.078 1.00 54.62 197 ASP A N 1
ATOM 1458 C CA . ASP A 1 197 ? -11.077 57.931 20.661 1.00 54.62 197 ASP A CA 1
ATOM 1459 C C . ASP A 1 197 ? -11.144 57.281 22.059 1.00 54.62 197 ASP A C 1
ATOM 1461 O O . ASP A 1 197 ? -12.043 57.562 22.848 1.00 54.62 197 ASP A O 1
ATOM 1465 N N . ALA A 1 198 ? -10.167 56.442 22.417 1.00 55.53 198 ALA A N 1
ATOM 1466 C CA . ALA A 1 198 ? -10.142 55.749 23.707 1.00 55.53 198 ALA A CA 1
ATOM 1467 C C . ALA A 1 198 ? -9.640 56.618 24.881 1.00 55.53 198 ALA A C 1
ATOM 1469 O O . ALA A 1 198 ? -9.759 56.210 26.037 1.00 55.53 198 ALA A O 1
ATOM 1470 N N . THR A 1 199 ? -9.075 57.803 24.618 1.00 53.78 199 THR A N 1
ATOM 1471 C CA . THR A 1 199 ? -8.421 58.631 25.656 1.00 53.78 199 THR A CA 1
ATOM 1472 C C . THR A 1 199 ? -9.334 59.650 26.344 1.00 53.78 199 THR A C 1
ATOM 1474 O O . THR A 1 199 ? -8.911 60.289 27.304 1.00 53.78 199 THR A O 1
ATOM 1477 N N . THR A 1 200 ? -10.601 59.771 25.937 1.00 57.28 200 THR A N 1
ATOM 1478 C CA . THR A 1 200 ? -11.571 60.701 26.552 1.00 57.28 200 THR A CA 1
ATOM 1479 C C . THR A 1 200 ? -12.493 60.049 27.589 1.00 57.28 200 THR A C 1
ATOM 1481 O O . THR A 1 200 ? -13.347 60.726 28.163 1.00 57.28 200 THR A O 1
ATOM 1484 N N . SER A 1 201 ? -12.314 58.757 27.890 1.00 52.44 201 SER A N 1
ATOM 1485 C CA . SER A 1 201 ? -13.125 58.036 28.879 1.00 52.44 201 SER A CA 1
ATOM 1486 C C . SER A 1 201 ? -12.443 57.961 30.253 1.00 52.44 201 SER A C 1
ATOM 1488 O O . SER A 1 201 ? -11.246 57.709 30.377 1.00 52.44 201 SER A O 1
ATOM 1490 N N . THR A 1 202 ? -13.231 58.223 31.291 1.00 59.81 202 THR A N 1
ATOM 1491 C CA . THR A 1 202 ? -12.871 58.482 32.692 1.00 59.81 202 THR A CA 1
ATOM 1492 C C . THR A 1 202 ? -12.140 57.334 33.421 1.00 59.81 202 THR A C 1
ATOM 1494 O O . THR A 1 202 ? -12.220 56.163 33.041 1.00 59.81 202 THR A O 1
ATOM 1497 N N . PRO A 1 203 ? -11.409 57.636 34.515 1.00 54.97 203 PRO A N 1
ATOM 1498 C CA . PRO A 1 203 ? -10.338 56.779 35.008 1.00 54.97 203 PRO A CA 1
ATOM 1499 C C . PRO A 1 203 ? -10.835 55.752 36.034 1.00 54.97 203 PRO A C 1
ATOM 1501 O O . PRO A 1 203 ? -10.594 55.919 37.221 1.00 54.97 203 PRO A O 1
ATOM 1504 N N . HIS A 1 204 ? -11.480 54.659 35.609 1.00 51.59 204 HIS A N 1
ATOM 1505 C CA . HIS A 1 204 ? -11.676 53.502 36.508 1.00 51.59 204 HIS A CA 1
ATOM 1506 C C . HIS A 1 204 ? -11.482 52.102 35.893 1.00 51.59 204 HIS A C 1
ATOM 1508 O O . HIS A 1 204 ? -11.631 51.107 36.604 1.00 51.59 204 HIS A O 1
ATOM 1514 N N . HIS A 1 205 ? -11.042 51.965 34.636 1.00 53.03 205 HIS A N 1
ATOM 1515 C CA . HIS A 1 205 ? -10.860 50.645 34.000 1.00 53.03 205 HIS A CA 1
ATOM 1516 C C . HIS A 1 205 ? -9.506 50.454 33.294 1.00 53.03 205 HIS A C 1
ATOM 1518 O O . HIS A 1 205 ? -9.427 50.124 32.116 1.00 53.03 205 HIS A O 1
ATOM 1524 N N . THR A 1 206 ? -8.403 50.563 34.038 1.00 51.72 206 THR A N 1
ATOM 1525 C CA . THR A 1 206 ? -7.049 50.285 33.512 1.00 51.72 206 THR A CA 1
ATOM 1526 C C . THR A 1 206 ? -6.773 48.800 33.241 1.00 51.72 206 THR A C 1
ATOM 1528 O O . THR A 1 206 ? -5.923 48.480 32.417 1.00 51.72 206 THR A O 1
ATOM 1531 N N . ARG A 1 207 ? -7.515 47.866 33.856 1.00 53.88 207 ARG A N 1
ATOM 1532 C CA . ARG A 1 207 ? -7.339 46.417 33.613 1.00 53.88 207 ARG A CA 1
ATOM 1533 C C . ARG A 1 207 ? -8.081 45.883 32.382 1.00 53.88 207 ARG A C 1
ATOM 1535 O O . ARG A 1 207 ? -7.701 44.833 31.880 1.00 53.88 207 ARG A O 1
ATOM 1542 N N . SER A 1 208 ? -9.083 46.601 31.867 1.00 55.78 208 SER A N 1
ATOM 1543 C CA . SER A 1 208 ? -9.862 46.152 30.700 1.00 55.78 208 SER A CA 1
ATOM 1544 C C . SER A 1 208 ? -9.245 46.561 29.359 1.00 55.78 208 SER A C 1
ATOM 1546 O O . SER A 1 208 ? -9.569 45.976 28.332 1.00 55.78 208 SER A O 1
ATOM 1548 N N . LEU A 1 209 ? -8.353 47.555 29.344 1.00 55.22 209 LEU A N 1
ATOM 1549 C CA . LEU A 1 209 ? -7.747 48.052 28.106 1.00 55.22 209 LEU A CA 1
ATOM 1550 C C . LEU A 1 209 ? -6.596 47.166 27.616 1.00 55.22 209 LEU A C 1
ATOM 1552 O O . LEU A 1 209 ? -6.458 46.960 26.414 1.00 55.22 209 LEU A O 1
ATOM 1556 N N . ALA A 1 210 ? -5.815 46.577 28.527 1.00 58.75 210 ALA A N 1
ATOM 1557 C CA . ALA A 1 210 ? -4.706 45.695 28.161 1.00 58.75 210 ALA A CA 1
ATOM 1558 C C . ALA A 1 210 ? -5.182 44.404 27.468 1.00 58.75 210 ALA A C 1
ATOM 1560 O O . ALA A 1 210 ? -4.558 43.949 26.511 1.00 58.75 210 ALA A O 1
ATOM 1561 N N . THR A 1 211 ? -6.313 43.839 27.902 1.00 61.75 211 THR A N 1
ATOM 1562 C CA . THR A 1 211 ? -6.918 42.650 27.281 1.00 61.75 211 THR A CA 1
ATOM 1563 C C . THR A 1 211 ? -7.520 42.953 25.912 1.00 61.75 211 THR A C 1
ATOM 1565 O O . THR A 1 211 ? -7.368 42.146 24.998 1.00 61.75 211 THR A O 1
ATOM 1568 N N . VAL A 1 212 ? -8.132 44.127 25.730 1.00 65.38 212 VAL A N 1
ATOM 1569 C CA . VAL A 1 212 ? -8.645 44.562 24.419 1.00 65.38 212 VAL A CA 1
ATOM 1570 C C . VAL A 1 212 ? -7.498 44.824 23.434 1.00 65.38 212 VAL A C 1
ATOM 1572 O O . VAL A 1 212 ? -7.585 44.411 22.281 1.00 65.38 212 VAL A O 1
ATOM 1575 N N . LEU A 1 213 ? -6.387 45.415 23.887 1.00 64.69 213 LEU A N 1
ATOM 1576 C CA . LEU A 1 213 ? -5.190 45.634 23.062 1.00 64.69 213 LEU A CA 1
ATOM 1577 C C . LEU A 1 213 ? -4.517 44.322 22.634 1.00 64.69 213 LEU A C 1
ATOM 1579 O O . LEU A 1 213 ? -4.146 44.173 21.470 1.00 64.69 213 LEU A O 1
ATOM 1583 N N . LEU A 1 214 ? -4.408 43.348 23.543 1.00 62.22 214 LEU A N 1
ATOM 1584 C CA . LEU A 1 214 ? -3.896 42.009 23.228 1.00 62.22 214 LEU A CA 1
ATOM 1585 C C . LEU A 1 214 ? -4.804 41.261 22.244 1.00 62.22 214 LEU A C 1
ATOM 1587 O O . LEU A 1 214 ? -4.304 40.628 21.314 1.00 62.22 214 LEU A O 1
ATOM 1591 N N . ALA A 1 215 ? -6.126 41.370 22.402 1.00 63.22 215 ALA A N 1
ATOM 1592 C CA . ALA A 1 215 ? -7.080 40.776 21.470 1.00 63.22 215 ALA A CA 1
ATOM 1593 C C . ALA A 1 215 ? -7.001 41.425 20.076 1.00 63.22 215 ALA A C 1
ATOM 1595 O O . ALA A 1 215 ? -6.993 40.716 19.070 1.00 63.22 215 ALA A O 1
ATOM 1596 N N . ALA A 1 216 ? -6.869 42.752 19.997 1.00 64.88 216 ALA A N 1
ATOM 1597 C CA . ALA A 1 216 ? -6.727 43.465 18.729 1.00 64.88 216 ALA A CA 1
ATOM 1598 C C . ALA A 1 216 ? -5.415 43.113 17.999 1.00 64.88 216 ALA A C 1
ATOM 1600 O O . ALA A 1 216 ? -5.428 42.890 16.787 1.00 64.88 216 ALA A O 1
ATOM 1601 N N . LEU A 1 217 ? -4.299 42.982 18.728 1.00 65.94 217 LEU A N 1
ATOM 1602 C CA . LEU A 1 217 ? -3.018 42.525 18.172 1.00 65.94 217 LEU A CA 1
ATOM 1603 C C . LEU A 1 217 ? -3.099 41.088 17.642 1.00 65.94 217 LEU A C 1
ATOM 1605 O O . LEU A 1 217 ? -2.608 40.814 16.547 1.00 65.94 217 LEU A O 1
ATOM 1609 N N . ALA A 1 218 ? -3.762 40.184 18.369 1.00 57.62 218 ALA A N 1
ATOM 1610 C CA . ALA A 1 218 ? -3.952 38.805 17.925 1.00 57.62 218 ALA A CA 1
ATOM 1611 C C . ALA A 1 218 ? -4.779 38.727 16.629 1.00 57.62 218 ALA A C 1
ATOM 1613 O O . ALA A 1 218 ? -4.413 38.000 15.705 1.00 57.62 218 ALA A O 1
ATOM 1614 N N . VAL A 1 219 ? -5.849 39.522 16.514 1.00 67.19 219 VAL A N 1
ATOM 1615 C CA . VAL A 1 219 ? -6.660 39.592 15.286 1.00 67.19 219 VAL A CA 1
ATOM 1616 C C . VAL A 1 219 ? -5.856 40.187 14.123 1.00 67.19 219 VAL A C 1
ATOM 1618 O O . VAL A 1 219 ? -5.906 39.651 13.016 1.00 67.19 219 VAL A O 1
ATOM 1621 N N . GLY A 1 220 ? -5.057 41.231 14.367 1.00 65.25 220 GLY A N 1
ATOM 1622 C CA . GLY A 1 220 ? -4.188 41.832 13.350 1.00 65.25 220 GLY A CA 1
ATOM 1623 C C . GLY A 1 220 ? -3.165 40.848 12.769 1.00 65.25 220 GLY A C 1
ATOM 1624 O O . GLY A 1 220 ? -3.000 40.778 11.551 1.00 65.25 220 GLY A O 1
ATOM 1625 N N . VAL A 1 221 ? -2.538 40.024 13.618 1.00 68.31 221 VAL A N 1
ATOM 1626 C CA . VAL A 1 221 ? -1.583 38.988 13.183 1.00 68.31 221 VAL A CA 1
ATOM 1627 C C . VAL A 1 221 ? -2.272 37.911 12.341 1.00 68.31 221 VAL A C 1
ATOM 1629 O O . VAL A 1 221 ? -1.739 37.507 11.305 1.00 68.31 221 VAL A O 1
ATOM 1632 N N . VAL A 1 222 ? -3.473 37.474 12.727 1.00 65.19 222 VAL A N 1
ATOM 1633 C CA . VAL A 1 222 ? -4.224 36.447 11.984 1.00 65.19 222 VAL A CA 1
ATOM 1634 C C . VAL A 1 222 ? -4.663 36.958 10.609 1.00 65.19 222 VAL A C 1
ATOM 1636 O O . VAL A 1 222 ? -4.487 36.259 9.610 1.00 65.19 222 VAL A O 1
ATOM 1639 N N . VAL A 1 223 ? -5.173 38.191 10.523 1.00 67.94 223 VAL A N 1
ATOM 1640 C CA . VAL A 1 223 ? -5.606 38.783 9.246 1.00 67.94 223 VAL A CA 1
ATOM 1641 C C . VAL A 1 223 ? -4.412 39.059 8.327 1.00 67.94 223 VAL A C 1
ATOM 1643 O O . VAL A 1 223 ? -4.472 38.728 7.143 1.00 67.94 223 VAL A O 1
ATOM 1646 N N . GLY A 1 224 ? -3.299 39.575 8.861 1.00 68.06 224 GLY A N 1
ATOM 1647 C CA . GLY A 1 224 ? -2.068 39.773 8.086 1.00 68.06 224 GLY A CA 1
ATOM 1648 C C . GLY A 1 224 ? -1.524 38.462 7.509 1.00 68.06 224 GLY A C 1
ATOM 1649 O O . GLY A 1 224 ? -1.180 38.393 6.329 1.00 68.06 224 GLY A O 1
ATOM 1650 N N . SER A 1 225 ? -1.542 37.391 8.306 1.00 64.06 225 SER A N 1
ATOM 1651 C CA . SER A 1 225 ? -1.099 36.056 7.879 1.00 64.06 225 SER A CA 1
ATOM 1652 C C . SER A 1 225 ? -1.984 35.474 6.769 1.00 64.06 225 SER A C 1
ATOM 1654 O O . SER A 1 225 ? -1.482 34.862 5.826 1.00 64.06 225 SER A O 1
ATOM 1656 N N . ALA A 1 226 ? -3.300 35.693 6.843 1.00 62.75 226 ALA A N 1
ATOM 1657 C CA . ALA A 1 226 ? -4.247 35.215 5.837 1.00 62.75 226 ALA A CA 1
ATOM 1658 C C . ALA A 1 226 ? -4.087 35.927 4.481 1.00 62.75 226 ALA A C 1
ATOM 1660 O O . ALA A 1 226 ? -4.230 35.293 3.434 1.00 62.75 226 ALA A O 1
ATOM 1661 N N . LEU A 1 227 ? -3.755 37.221 4.483 1.00 69.56 227 LEU A N 1
ATOM 1662 C CA . LEU A 1 227 ? -3.530 37.990 3.255 1.00 69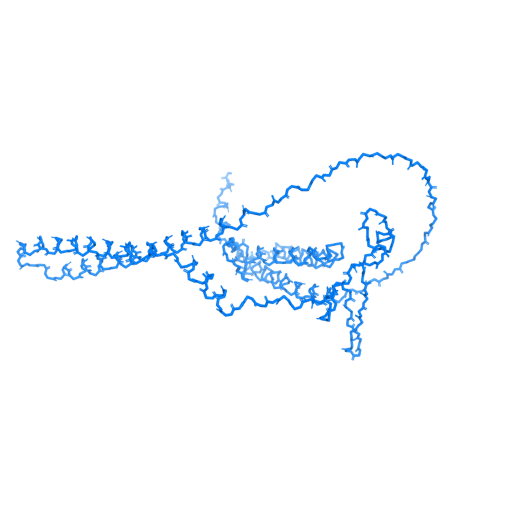.56 227 LEU A CA 1
ATOM 1663 C C . LEU A 1 227 ? -2.220 37.594 2.561 1.00 69.56 227 LEU A C 1
ATOM 1665 O O . LEU A 1 227 ? -2.228 37.350 1.356 1.00 69.56 227 LEU A O 1
ATOM 1669 N N . VAL A 1 228 ? -1.134 37.399 3.320 1.00 72.94 228 VAL A N 1
ATOM 1670 C CA . VAL A 1 228 ? 0.139 36.886 2.777 1.00 72.94 228 VAL A CA 1
ATOM 1671 C C . VAL A 1 228 ? -0.046 35.497 2.160 1.00 72.94 228 VAL A C 1
ATOM 1673 O O . VAL A 1 228 ? 0.467 35.218 1.075 1.00 72.94 228 VAL A O 1
ATOM 1676 N N . LEU A 1 229 ? -0.829 34.628 2.809 1.00 69.25 229 LEU A N 1
ATOM 1677 C CA . LEU A 1 229 ? -1.125 33.298 2.280 1.00 69.25 229 LEU A CA 1
ATOM 1678 C C . LEU A 1 229 ? -1.965 33.364 0.993 1.00 69.25 229 LEU A C 1
ATOM 1680 O O . LEU A 1 229 ? -1.718 32.597 0.063 1.00 69.25 229 LEU A O 1
ATOM 1684 N N . ARG A 1 230 ? -2.926 34.293 0.906 1.00 79.25 230 ARG A N 1
ATOM 1685 C CA . ARG A 1 230 ? -3.740 34.503 -0.299 1.00 79.25 230 ARG A CA 1
ATOM 1686 C C . ARG A 1 230 ? -2.891 34.946 -1.492 1.00 79.25 230 ARG A C 1
ATOM 1688 O O . ARG A 1 230 ? -3.056 34.394 -2.579 1.00 79.25 230 ARG A O 1
ATOM 1695 N N . ASP A 1 231 ? -1.972 35.884 -1.289 1.00 66.62 231 ASP A N 1
ATOM 1696 C CA . ASP A 1 231 ? -1.123 36.405 -2.366 1.00 66.62 231 ASP A CA 1
ATOM 1697 C C . ASP A 1 231 ? -0.081 35.373 -2.827 1.00 66.62 231 ASP A C 1
ATOM 1699 O O . ASP A 1 231 ? 0.157 35.230 -4.028 1.00 66.62 231 ASP A O 1
ATOM 1703 N N . LEU A 1 232 ? 0.454 34.556 -1.911 1.00 70.88 232 LEU A N 1
ATOM 1704 C CA . LEU A 1 232 ? 1.305 33.409 -2.260 1.00 70.88 232 LEU A CA 1
ATOM 1705 C C . LEU A 1 232 ? 0.556 32.364 -3.099 1.00 70.88 232 LEU A C 1
ATOM 1707 O O . LEU A 1 232 ? 1.115 31.799 -4.043 1.00 70.88 232 LEU A O 1
ATOM 1711 N N . LEU A 1 233 ? -0.717 32.113 -2.788 1.00 73.44 233 LEU A N 1
ATOM 1712 C CA . LEU A 1 233 ? -1.550 31.196 -3.564 1.00 73.44 233 LEU A CA 1
ATOM 1713 C C . LEU A 1 233 ? -1.889 31.763 -4.951 1.00 73.44 233 LEU A C 1
ATOM 1715 O O . LEU A 1 233 ? -1.851 31.014 -5.927 1.00 73.44 233 LEU A O 1
ATOM 1719 N N . ALA A 1 234 ? -2.145 33.069 -5.059 1.00 68.62 234 ALA A N 1
ATOM 1720 C CA . ALA A 1 234 ? -2.406 33.739 -6.334 1.00 68.62 234 ALA A CA 1
ATOM 1721 C C . ALA A 1 234 ? -1.162 33.796 -7.247 1.00 68.62 234 ALA A C 1
ATOM 1723 O O . ALA A 1 234 ? -1.259 33.573 -8.454 1.00 68.62 234 ALA A O 1
ATOM 1724 N N . ALA A 1 235 ? 0.029 34.020 -6.683 1.00 66.25 235 ALA A N 1
ATOM 1725 C CA . ALA A 1 235 ? 1.281 33.964 -7.439 1.00 66.25 235 ALA A CA 1
ATOM 1726 C C . ALA A 1 235 ? 1.560 32.549 -7.979 1.00 66.25 235 ALA A C 1
ATOM 1728 O O . ALA A 1 235 ? 2.024 32.372 -9.108 1.00 66.25 235 ALA A O 1
ATOM 1729 N N . ARG A 1 236 ? 1.219 31.519 -7.193 1.00 69.81 236 ARG A N 1
ATOM 1730 C CA . ARG A 1 236 ? 1.399 30.116 -7.579 1.00 69.81 236 ARG A CA 1
ATOM 1731 C C . ARG A 1 236 ? 0.444 29.683 -8.691 1.00 69.81 236 ARG A C 1
ATOM 1733 O O . ARG A 1 236 ? 0.849 28.913 -9.559 1.00 69.81 236 ARG A O 1
ATOM 1740 N N . THR A 1 237 ? -0.799 30.166 -8.698 1.00 66.19 237 THR A N 1
ATOM 1741 C CA . THR A 1 237 ? -1.745 29.871 -9.786 1.00 66.19 237 THR A CA 1
ATOM 1742 C C . THR A 1 237 ? -1.335 30.553 -11.089 1.00 66.19 237 THR A C 1
ATOM 1744 O O . THR A 1 237 ? -1.348 29.894 -12.124 1.00 66.19 237 THR A O 1
ATOM 1747 N N . ALA A 1 238 ? -0.858 31.802 -11.052 1.00 56.72 238 ALA A N 1
ATOM 1748 C CA . ALA A 1 238 ? -0.354 32.496 -12.243 1.00 56.72 238 ALA A CA 1
ATOM 1749 C C . ALA A 1 238 ? 0.848 31.779 -12.898 1.00 56.72 238 ALA A C 1
ATOM 1751 O O . ALA A 1 238 ? 0.913 31.668 -14.124 1.00 56.72 238 ALA A O 1
ATOM 1752 N N . ALA A 1 239 ? 1.756 31.215 -12.093 1.00 59.19 239 ALA A N 1
ATOM 1753 C CA . ALA A 1 239 ? 2.899 30.440 -12.587 1.00 59.19 239 ALA A CA 1
ATOM 1754 C C . ALA A 1 239 ? 2.497 29.124 -13.285 1.00 59.19 239 ALA A C 1
ATOM 1756 O O . ALA A 1 239 ? 3.226 28.634 -14.148 1.00 59.19 239 ALA A O 1
ATOM 1757 N N . MET A 1 240 ? 1.339 28.550 -12.942 1.00 61.09 240 MET A N 1
ATOM 1758 C CA . MET A 1 240 ? 0.855 27.305 -13.549 1.00 61.09 240 MET A CA 1
ATOM 1759 C C . MET A 1 240 ? 0.125 27.533 -14.879 1.00 61.09 240 MET A C 1
ATOM 1761 O O . MET A 1 240 ? 0.181 26.674 -15.756 1.00 61.09 240 MET A O 1
ATOM 1765 N N . THR A 1 241 ? -0.502 28.694 -15.077 1.00 57.81 241 THR A N 1
ATOM 1766 C CA . THR A 1 241 ? -1.266 28.987 -16.303 1.00 57.81 241 THR A CA 1
ATOM 1767 C C . THR A 1 241 ? -0.386 29.454 -17.473 1.00 57.81 241 THR A C 1
ATOM 1769 O O . THR A 1 241 ? -0.770 29.298 -18.629 1.00 57.81 241 THR A O 1
ATOM 1772 N N . GLY A 1 242 ? 0.820 29.974 -17.210 1.00 44.91 242 GLY A N 1
ATOM 1773 C CA . GLY A 1 242 ? 1.721 30.523 -18.238 1.00 44.91 242 GLY A CA 1
ATOM 1774 C C . GLY A 1 242 ? 2.431 29.505 -19.145 1.00 44.91 242 GLY A C 1
ATOM 1775 O O . GLY A 1 242 ? 3.164 29.907 -20.044 1.00 44.91 242 GLY A O 1
ATOM 1776 N N . ARG A 1 243 ? 2.246 28.192 -18.945 1.00 47.78 243 ARG A N 1
ATOM 1777 C CA . ARG A 1 243 ? 3.021 27.143 -19.642 1.00 47.78 243 ARG A CA 1
ATOM 1778 C C . ARG A 1 243 ? 2.289 26.466 -20.811 1.00 47.78 243 ARG A C 1
ATOM 1780 O O . ARG A 1 243 ? 2.714 25.405 -21.257 1.00 47.78 243 ARG A O 1
ATOM 1787 N N . SER A 1 244 ? 1.199 27.054 -21.309 1.00 45.34 244 SER A N 1
ATOM 1788 C CA . SER A 1 244 ? 0.322 26.418 -22.307 1.00 45.34 244 SER A CA 1
ATOM 1789 C C . SER A 1 244 ? 0.058 27.285 -23.545 1.00 45.34 244 SER A C 1
ATOM 1791 O O . SER A 1 244 ? -1.090 27.550 -23.876 1.00 45.34 244 SER A O 1
ATOM 1793 N N . ILE A 1 245 ? 1.099 27.749 -24.247 1.00 47.59 245 ILE A N 1
ATOM 1794 C CA . ILE A 1 245 ? 0.948 28.290 -25.616 1.00 47.59 245 ILE A CA 1
ATOM 1795 C C . ILE A 1 245 ? 2.172 27.923 -26.469 1.00 47.59 245 ILE A C 1
ATOM 1797 O O . ILE A 1 245 ? 2.922 28.790 -26.881 1.00 47.59 245 ILE A O 1
ATOM 1801 N N . LEU A 1 246 ? 2.397 26.631 -26.726 1.00 43.38 246 LEU A N 1
ATOM 1802 C CA . LEU A 1 246 ? 3.198 26.154 -27.866 1.00 43.38 246 LEU A CA 1
ATOM 1803 C C . LEU A 1 246 ? 2.702 24.749 -28.257 1.00 43.38 246 LEU A C 1
ATOM 1805 O O . LEU A 1 246 ? 3.243 23.735 -27.822 1.00 43.38 246 LEU A O 1
ATOM 1809 N N . ARG A 1 247 ? 1.635 24.674 -29.060 1.00 38.97 247 ARG A N 1
ATOM 1810 C CA . ARG A 1 247 ? 1.272 23.461 -29.810 1.00 38.97 247 ARG A CA 1
ATOM 1811 C C . ARG A 1 247 ? 0.963 23.843 -31.252 1.00 38.97 247 ARG A C 1
ATOM 1813 O O . ARG A 1 247 ? -0.083 24.420 -31.530 1.00 38.97 247 ARG A O 1
ATOM 1820 N N . SER A 1 248 ? 1.886 23.510 -32.147 1.00 37.31 248 SER A N 1
ATOM 1821 C CA . SER A 1 248 ? 1.653 23.506 -33.592 1.00 37.31 248 SER A CA 1
ATOM 1822 C C . SER A 1 248 ? 0.768 22.311 -33.984 1.00 37.31 248 SER A C 1
ATOM 1824 O O . SER A 1 248 ? 0.903 21.241 -33.382 1.00 37.31 248 SER A O 1
ATOM 1826 N N . PRO A 1 249 ? -0.119 22.451 -34.983 1.00 47.25 249 PRO A N 1
ATOM 1827 C CA . PRO A 1 249 ? -0.976 21.367 -35.443 1.00 47.25 249 PRO A CA 1
ATOM 1828 C C . PRO A 1 249 ? -0.235 20.501 -36.470 1.00 47.25 249 PRO A C 1
ATOM 1830 O O . PRO A 1 249 ? 0.113 20.971 -37.551 1.00 47.25 249 PRO A O 1
ATOM 1833 N N . LEU A 1 250 ? -0.015 19.223 -36.157 1.00 40.97 250 LEU A N 1
ATOM 1834 C CA . LEU A 1 250 ? 0.345 18.235 -37.172 1.00 40.97 250 LEU A CA 1
ATOM 1835 C C . LEU A 1 250 ? -0.934 17.645 -37.769 1.00 40.97 250 LEU A C 1
ATOM 1837 O O . LEU A 1 250 ? -1.701 16.951 -37.104 1.00 40.97 250 LEU A O 1
ATOM 1841 N N . HIS A 1 251 ? -1.145 17.967 -39.043 1.00 42.19 251 HIS A N 1
ATOM 1842 C CA . HIS A 1 251 ? -2.072 17.296 -39.942 1.00 42.19 251 HIS A CA 1
ATOM 1843 C C . HIS A 1 251 ? -1.746 15.797 -40.019 1.00 42.19 251 HIS A C 1
ATOM 1845 O O . HIS A 1 251 ? -0.627 15.430 -40.368 1.00 42.19 251 HIS A O 1
ATOM 1851 N N . TYR A 1 252 ? -2.739 14.939 -39.779 1.00 33.50 252 TYR A N 1
ATOM 1852 C CA . TYR A 1 252 ? -2.688 13.526 -40.156 1.00 33.50 252 TYR A CA 1
ATOM 1853 C C . TYR A 1 252 ? -3.893 13.208 -41.047 1.00 33.50 252 TYR A C 1
ATOM 1855 O O . TYR A 1 252 ? -5.045 13.333 -40.630 1.00 33.50 252 TYR A O 1
ATOM 1863 N N . GLN A 1 253 ? -3.614 12.862 -42.303 1.00 39.38 253 GLN A N 1
ATOM 1864 C CA . GLN A 1 253 ? -4.582 12.548 -43.350 1.00 39.38 253 GLN A CA 1
ATOM 1865 C C . GLN A 1 253 ? -4.232 11.174 -43.952 1.00 39.38 253 GLN A C 1
ATOM 1867 O O . GLN A 1 253 ? -3.079 10.940 -44.295 1.00 39.38 253 GLN A O 1
ATOM 1872 N N . GLY A 1 254 ? -5.241 10.309 -44.132 1.00 33.69 254 GLY A N 1
ATOM 1873 C CA . GLY A 1 254 ? -5.177 9.058 -44.919 1.00 33.69 254 GLY A CA 1
ATOM 1874 C C . GLY A 1 254 ? -5.189 7.794 -44.043 1.00 33.69 254 GLY A C 1
ATOM 1875 O O . GLY A 1 254 ? -4.268 7.593 -43.272 1.00 33.69 254 GLY A O 1
ATOM 1876 N N . ARG A 1 255 ? -6.231 6.953 -43.949 1.00 35.66 255 ARG A N 1
ATOM 1877 C CA . ARG A 1 255 ? -7.142 6.275 -44.906 1.00 35.66 255 ARG A CA 1
ATOM 1878 C C . ARG A 1 255 ? -6.583 4.954 -45.483 1.00 35.66 255 ARG A C 1
ATOM 1880 O O . ARG A 1 255 ? -5.838 4.974 -46.446 1.00 35.66 255 ARG A O 1
ATOM 1887 N N . SER A 1 256 ? -7.178 3.853 -44.991 1.00 39.12 256 SER A N 1
ATOM 1888 C CA . SER A 1 256 ? -7.631 2.636 -45.710 1.00 39.12 256 SER A CA 1
ATOM 1889 C C . SER A 1 256 ? -6.629 1.554 -46.154 1.00 39.12 256 SER A C 1
ATOM 1891 O O . SER A 1 256 ? -5.872 1.772 -47.086 1.00 39.12 256 SER A O 1
ATOM 1893 N N . GLN A 1 257 ? -6.793 0.324 -45.640 1.00 38.06 257 GLN A N 1
ATOM 1894 C CA . GLN A 1 257 ? -7.387 -0.882 -46.292 1.00 38.06 257 GLN A CA 1
ATOM 1895 C C . GLN A 1 257 ? -7.129 -2.107 -45.378 1.00 38.06 257 GLN A C 1
ATOM 1897 O O . GLN A 1 257 ? -6.031 -2.257 -44.868 1.00 38.06 257 GLN A O 1
ATOM 1902 N N . ARG A 1 258 ? -8.135 -2.845 -44.880 1.00 44.94 258 ARG A N 1
ATOM 1903 C CA . ARG A 1 258 ? -8.868 -4.003 -45.455 1.00 44.94 258 ARG A CA 1
ATOM 1904 C C . ARG A 1 258 ? -8.005 -5.177 -45.966 1.00 44.94 258 ARG A C 1
ATOM 1906 O O . ARG A 1 258 ? -7.318 -5.047 -46.966 1.00 44.94 258 ARG A O 1
ATOM 1913 N N . GLY A 1 259 ? -8.210 -6.336 -45.328 1.00 33.84 259 GLY A N 1
ATOM 1914 C CA . GLY A 1 259 ? -7.742 -7.693 -45.674 1.00 33.84 259 GLY A CA 1
ATOM 1915 C C . GLY A 1 259 ? -7.253 -8.380 -44.389 1.00 33.84 259 GLY A C 1
ATOM 1916 O O . GLY A 1 259 ? -6.422 -7.803 -43.709 1.00 33.84 259 GLY A O 1
ATOM 1917 N N . GLY A 1 260 ? -7.751 -9.508 -43.877 1.00 43.16 260 GLY A N 1
ATOM 1918 C CA . GLY A 1 260 ? -8.454 -10.650 -44.462 1.00 43.16 260 GLY A CA 1
ATOM 1919 C C . GLY A 1 260 ? -7.592 -11.905 -44.228 1.00 43.16 260 GLY A C 1
ATOM 1920 O O . GLY A 1 260 ? -6.469 -11.916 -44.714 1.00 43.16 260 GLY A O 1
ATOM 1921 N N . HIS A 1 261 ? -8.144 -12.932 -43.552 1.00 38.09 261 HIS A N 1
ATOM 1922 C CA . HIS A 1 261 ? -7.594 -14.292 -43.292 1.00 38.09 261 HIS A CA 1
ATOM 1923 C C . HIS A 1 261 ? -6.623 -14.437 -42.096 1.00 38.09 261 HIS A C 1
ATOM 1925 O O . HIS A 1 261 ? -5.835 -13.541 -41.841 1.00 38.09 261 HIS A O 1
ATOM 1931 N N . ALA A 1 262 ? -6.590 -15.517 -41.304 1.00 39.06 262 ALA A N 1
ATOM 1932 C CA . ALA A 1 262 ? -7.372 -16.757 -41.192 1.00 39.06 262 ALA A CA 1
ATOM 1933 C C . ALA A 1 262 ? -7.178 -17.348 -39.772 1.00 39.06 262 ALA A C 1
ATOM 1935 O O . ALA A 1 262 ? -6.245 -16.982 -39.061 1.00 39.06 262 ALA A O 1
ATOM 1936 N N . ALA A 1 263 ? -8.075 -18.254 -39.377 1.00 45.44 263 ALA A N 1
ATOM 1937 C CA . ALA A 1 263 ? -8.086 -18.957 -38.096 1.00 45.44 263 ALA A CA 1
ATOM 1938 C C . ALA A 1 263 ? -6.875 -19.892 -37.902 1.00 45.44 263 ALA A C 1
ATOM 1940 O O . ALA A 1 263 ? -6.501 -20.623 -38.818 1.00 45.44 263 ALA A O 1
ATOM 1941 N N . VAL A 1 264 ? -6.326 -19.904 -36.683 1.00 49.66 264 VAL A N 1
ATOM 1942 C CA . VAL A 1 264 ? -5.302 -20.850 -36.205 1.00 49.66 264 VAL A CA 1
ATOM 1943 C C . VAL A 1 264 ? -5.953 -21.776 -35.163 1.00 49.66 264 VAL A C 1
ATOM 1945 O O . VAL A 1 264 ? -6.684 -21.272 -34.305 1.00 49.66 264 VAL A O 1
ATOM 1948 N N . PRO A 1 265 ? -5.753 -23.107 -35.231 1.00 54.50 265 PRO A N 1
ATOM 1949 C CA . PRO A 1 265 ? -6.373 -24.057 -34.312 1.00 54.50 265 PRO A CA 1
ATOM 1950 C C . PRO A 1 265 ? -5.662 -24.108 -32.950 1.00 54.50 265 PRO A C 1
ATOM 1952 O O . PRO A 1 265 ? -4.444 -23.969 -32.860 1.00 54.50 265 PRO A O 1
ATOM 1955 N N . LEU A 1 266 ? -6.455 -24.344 -31.903 1.00 50.41 266 LEU A N 1
ATOM 1956 C CA . LEU A 1 266 ? -6.031 -24.596 -30.525 1.00 50.41 266 LEU A CA 1
ATOM 1957 C C . LEU A 1 266 ? -5.677 -26.083 -30.343 1.00 50.41 266 LEU A C 1
ATOM 1959 O O . LEU A 1 266 ? -6.512 -26.944 -30.611 1.00 50.41 266 LEU A O 1
ATOM 1963 N N . VAL A 1 267 ? -4.469 -26.360 -29.850 1.00 46.94 267 VAL A N 1
ATOM 1964 C CA . VAL A 1 267 ? -3.995 -27.639 -29.276 1.00 46.94 267 VAL A CA 1
ATOM 1965 C C . VAL A 1 267 ? -3.047 -27.217 -28.144 1.00 46.94 267 VAL A C 1
ATOM 1967 O O . VAL A 1 267 ? -2.138 -26.438 -28.413 1.00 46.94 267 VAL A O 1
ATOM 1970 N N . GLY A 1 268 ? -3.348 -27.422 -26.860 1.00 38.69 268 GLY A N 1
ATOM 1971 C CA . GLY A 1 268 ? -3.225 -28.656 -26.058 1.00 38.69 268 GLY A CA 1
ATOM 1972 C C . GLY A 1 268 ? -2.324 -28.277 -24.862 1.00 38.69 268 GLY A C 1
ATOM 1973 O O . GLY A 1 268 ? -1.273 -27.695 -25.091 1.00 38.69 268 GLY A O 1
ATOM 1974 N N . GLU A 1 269 ? -2.881 -28.113 -23.661 1.00 44.75 269 GLU A N 1
ATOM 1975 C CA . GLU A 1 269 ? -2.830 -29.034 -22.503 1.00 44.75 269 GLU A CA 1
ATOM 1976 C C . GLU A 1 269 ? -1.439 -29.294 -21.881 1.00 44.75 269 GLU A C 1
ATOM 1978 O O . GLU A 1 269 ? -0.468 -29.543 -22.584 1.00 44.75 269 GLU A O 1
ATOM 1983 N N . GLU A 1 270 ? -1.453 -29.283 -20.535 1.00 43.22 270 GLU A N 1
ATOM 1984 C CA . GLU A 1 270 ? -0.406 -29.593 -19.535 1.00 43.22 270 GLU A CA 1
ATOM 1985 C C . GLU A 1 270 ? 0.654 -28.492 -19.285 1.00 43.22 270 GLU A C 1
ATOM 1987 O O . GLU A 1 270 ? 1.079 -27.796 -20.192 1.00 43.22 270 GLU A O 1
ATOM 1992 N N . GLU A 1 271 ? 1.087 -28.167 -18.062 1.00 41.28 271 GLU A N 1
ATOM 1993 C CA . GLU A 1 271 ? 1.192 -28.953 -16.829 1.00 41.28 271 GLU A CA 1
ATOM 1994 C C . GLU A 1 271 ? 1.280 -28.005 -15.603 1.00 41.28 271 GLU A C 1
ATOM 1996 O O . GLU A 1 271 ? 1.663 -26.837 -15.714 1.00 41.28 271 GLU A O 1
ATOM 2001 N N . GLY A 1 272 ? 0.876 -28.491 -14.427 1.00 46.66 272 GLY A N 1
ATOM 2002 C CA . GLY A 1 272 ? 0.749 -27.705 -13.198 1.00 46.66 272 GLY A CA 1
ATOM 2003 C C . GLY A 1 272 ? 2.081 -27.283 -12.571 1.00 46.66 272 GLY A C 1
ATOM 2004 O O . GLY A 1 272 ? 2.995 -28.085 -12.416 1.00 46.66 272 GLY A O 1
ATOM 2005 N N . SER A 1 273 ? 2.150 -26.030 -12.113 1.00 46.66 273 SER A N 1
ATOM 2006 C CA . SER A 1 273 ? 3.232 -25.532 -11.261 1.00 46.66 273 SER A CA 1
ATOM 2007 C C . SER A 1 273 ? 2.669 -25.114 -9.904 1.00 46.66 273 SER A C 1
ATOM 2009 O O . SER A 1 273 ? 1.832 -24.214 -9.802 1.00 46.66 273 SER A O 1
ATOM 2011 N N . SER A 1 274 ? 3.091 -25.830 -8.862 1.00 42.31 274 SER A N 1
ATOM 2012 C CA . SER A 1 274 ? 2.737 -25.580 -7.468 1.00 42.31 274 SER A CA 1
ATOM 2013 C C . SER A 1 274 ? 3.470 -24.345 -6.946 1.00 42.31 274 SER A C 1
ATOM 2015 O O . SER A 1 274 ? 4.697 -24.345 -6.849 1.00 42.31 274 SER A O 1
ATOM 2017 N N . TYR A 1 275 ? 2.722 -23.313 -6.565 1.00 44.31 275 TYR A N 1
ATOM 2018 C CA . TYR A 1 275 ? 3.253 -22.138 -5.880 1.00 44.31 275 TYR A CA 1
ATOM 2019 C C . TYR A 1 275 ? 3.094 -22.307 -4.362 1.00 44.31 275 TYR A C 1
ATOM 2021 O O . TYR A 1 275 ? 1.988 -22.551 -3.879 1.00 44.31 275 TYR A O 1
ATOM 2029 N N . VAL A 1 276 ? 4.195 -22.184 -3.615 1.00 45.09 276 VAL A N 1
ATOM 2030 C CA . VAL A 1 276 ? 4.226 -22.175 -2.141 1.00 45.09 276 VAL A CA 1
ATOM 2031 C C . VAL A 1 276 ? 4.368 -20.719 -1.683 1.00 45.09 276 VAL A C 1
ATOM 2033 O O . VAL A 1 276 ? 5.346 -20.080 -2.072 1.00 45.09 276 VAL A O 1
ATOM 2036 N N . PRO A 1 277 ? 3.431 -20.157 -0.899 1.00 59.12 277 PRO A N 1
ATOM 2037 C CA . PRO A 1 277 ? 3.574 -18.800 -0.387 1.00 59.12 277 PRO A CA 1
ATOM 2038 C C . PRO A 1 277 ? 4.484 -18.759 0.853 1.00 59.12 277 PRO A C 1
ATOM 2040 O O . PRO A 1 277 ? 4.399 -19.630 1.722 1.00 59.12 277 PRO A O 1
ATOM 2043 N N . LEU A 1 278 ? 5.334 -17.728 0.905 1.00 47.78 278 LEU A N 1
ATOM 2044 C CA . LEU A 1 278 ? 6.021 -17.228 2.104 1.00 47.78 278 LEU A CA 1
ATOM 2045 C C . LEU A 1 278 ? 5.122 -16.243 2.858 1.00 47.78 278 LEU A C 1
ATOM 2047 O O . LEU A 1 278 ? 4.405 -15.475 2.173 1.00 47.78 278 LEU A O 1
#

Foldseek 3Di:
DPDDPPPPVVVVLAQPQPVDDDPVDQDLSHLVNLVVLLVVLCVLPVVVLVVVVVVLVVVLVVVVVVLVVVCVVVVDDPVVNSVSNNVSSSVVSVSSNVSSVVSCQCCPPNWGWDQDPVRDIDTHNPDPPLVCCCDVVNVQPVHPDPDPDPVRPPPPPDQPPVSVVVVVVVPDDPPDPPPVVVVVVVVVVVVVVVVVVVPVDDPDPPPVVVVVVVVVVVVVVVVVVVVVVVVVVVVVVVVVVPPPPDDDDDDDDDDDDDDDDDDDDDDDDDDDDDDDDD

Secondary structure (DSSP, 8-state):
---SSSTTTTTTSS-GGGT---TTS--TT-HHHHHHHHHHHHTSSHHHHHHHHHHHHHHHHHHHHHHHHHHHHTT--HHHHHHHHHHHHHHHHHHHHHHHHHHHHHTGGGSEEEE-TTS-EEEE-----HHHHH-TTT--TT-SPPP--TTTS----PPPHHHHHHHHHHT--S-SHHHHHHHHHHHHHHHHHHHHHGGGS-TT-HHHHHHHHHHHHHHHHHHHHHHHHHHHHHHHHHHHHTT------------------------------PPPP-

Organism: NCBI:txid156174

pLDDT: mean 73.79, std 20.32, range [33.5, 98.56]

Sequence (278 aa):
PASLTLGSHLSRDRPASLTLGRQSAIERESLYWGVRYVQNVAQIRYRDMIRDIRTASQGWEDAGSVLVARLQSSGADVATVKHALDEHSAAVLAGYWRMADQLILKFADGGLTTPLPDGTVDTEELGFPGDWLSRADVGFRDGPARFPGPADFEPVLHPSSAQVASITAAALPTSTAAAATTSATTAAAATTSLLTDATTSTPHHTRSLATVLLAALAVGVVVGSALVLRDLLAARTAAMTGRSILRSPLHYQGRSQRGGHAAVPLVGEEEGSSYVPL